Protein AF-0000000084810153 (afdb_homodimer)

Nearest PDB structures (foldseek):
  9cuv-assembly1_A  TM=6.860E-01  e=3.287E+00  Pseudomonas capeferrum
  9cuv-assembly1_A  TM=6.846E-01  e=3.364E+00  Pseudomonas capeferrum

Organism: NCBI:txid717959

Solvent-accessible surface area (backbone atoms only — not comparable to full-atom values): 13399 Å² total; per-residue (Å²): 128,74,67,58,63,63,48,57,63,62,48,34,64,53,51,22,62,66,21,47,55,64,65,61,76,67,67,40,44,37,68,51,76,40,72,66,33,34,36,52,57,51,52,48,50,49,24,70,53,32,69,37,45,76,46,68,52,75,89,77,43,75,43,72,44,63,37,70,50,76,38,75,65,32,49,59,71,58,52,48,63,69,73,46,55,91,60,45,39,74,46,79,39,62,45,30,38,41,44,44,69,54,68,79,66,68,68,79,66,77,68,78,77,75,131,128,74,70,61,65,64,46,59,65,58,48,35,62,53,51,22,63,66,17,49,55,64,66,61,76,69,67,41,44,38,67,52,77,39,73,66,32,32,38,52,58,52,54,50,50,50,25,69,53,33,68,37,45,76,48,68,52,74,89,78,43,74,43,72,44,62,37,70,48,75,39,74,65,32,48,59,71,58,51,49,61,69,72,47,54,90,61,46,40,73,45,78,36,61,46,28,38,42,43,44,69,53,67,79,63,69,67,78,66,77,69,78,76,76,133

Structure (mmCIF, N/CA/C/O backbone):
data_AF-0000000084810153-model_v1
#
loop_
_entity.id
_entity.type
_entity.pdbx_description
1 polymer 'Secretin and TonB N terminus short domain'
#
loop_
_atom_site.group_PDB
_atom_site.id
_atom_site.type_symbol
_atom_site.label_atom_id
_atom_site.label_alt_id
_atom_site.label_comp_id
_atom_site.label_asym_id
_atom_site.label_entity_id
_atom_site.label_seq_id
_atom_site.pdbx_PDB_ins_code
_atom_site.Cartn_x
_atom_site.Cartn_y
_atom_site.Cartn_z
_atom_site.occupancy
_atom_site.B_iso_or_equiv
_atom_site.auth_seq_id
_atom_site.auth_comp_id
_atom_site.auth_asym_id
_atom_site.auth_atom_id
_atom_site.pdbx_PDB_model_num
ATOM 1 N N . MET A 1 1 ? -21.141 48.438 -17.453 1 35.81 1 MET A N 1
ATOM 2 C CA . MET A 1 1 ? -20.188 47.562 -16.797 1 35.81 1 MET A CA 1
ATOM 3 C C . MET A 1 1 ? -19.5 46.656 -17.797 1 35.81 1 MET A C 1
ATOM 5 O O . MET A 1 1 ? -20.062 45.625 -18.203 1 35.81 1 MET A O 1
ATOM 9 N N . LYS A 1 2 ? -18.953 47.281 -18.766 1 46.31 2 LYS A N 1
ATOM 10 C CA . LYS A 1 2 ? -18.266 46.906 -20 1 46.31 2 LYS A CA 1
ATOM 11 C C . LYS A 1 2 ? -17.125 45.969 -19.719 1 46.31 2 LYS A C 1
ATOM 13 O O . LYS A 1 2 ? -16.391 45.562 -20.641 1 46.31 2 LYS A O 1
ATOM 18 N N . GLN A 1 3 ? -16.609 46.094 -18.422 1 48.28 3 GLN A N 1
ATOM 19 C CA . GLN A 1 3 ? -15.414 45.375 -18.031 1 48.28 3 GLN A CA 1
ATOM 20 C C . GLN A 1 3 ? -15.633 43.875 -18.094 1 48.28 3 GLN A C 1
ATOM 22 O O . GLN A 1 3 ? -14.734 43.094 -17.781 1 48.28 3 GLN A O 1
ATOM 27 N N . PHE A 1 4 ? -16.938 43.531 -18.359 1 50.56 4 PHE A N 1
ATOM 28 C CA . PHE A 1 4 ? -17.203 42.094 -18.312 1 50.56 4 PHE A CA 1
ATOM 29 C C . PHE A 1 4 ? -16.594 41.375 -19.5 1 50.56 4 PHE A C 1
ATOM 31 O O . PHE A 1 4 ? -16.484 40.156 -19.531 1 50.56 4 PHE A O 1
ATOM 38 N N . SER A 1 5 ? -16.375 42.062 -20.641 1 51.06 5 SER A N 1
ATOM 39 C CA . SER A 1 5 ? -15.828 41.406 -21.828 1 51.06 5 SER A CA 1
ATOM 40 C C . SER A 1 5 ? -14.375 41 -21.625 1 51.06 5 SER A C 1
ATOM 42 O O . SER A 1 5 ? -13.938 39.938 -22.125 1 51.06 5 SER A O 1
ATOM 44 N N . ASN A 1 6 ? -13.578 41.844 -20.953 1 50.56 6 ASN A N 1
ATOM 45 C CA . ASN A 1 6 ? -12.172 41.531 -20.75 1 50.56 6 ASN A CA 1
ATOM 46 C C . ASN A 1 6 ? -12.008 40.375 -19.766 1 50.56 6 ASN A C 1
ATOM 48 O O . ASN A 1 6 ? -10.945 39.75 -19.703 1 50.56 6 ASN A O 1
ATOM 52 N N . LEU A 1 7 ? -12.984 40.312 -18.922 1 48.75 7 LEU A N 1
ATOM 53 C CA . LEU A 1 7 ? -12.922 39.219 -17.984 1 48.75 7 LEU A CA 1
ATOM 54 C C . LEU A 1 7 ? -13.047 37.875 -18.703 1 48.75 7 LEU A C 1
ATOM 56 O O . LEU A 1 7 ? -12.625 36.844 -18.188 1 48.75 7 LEU A O 1
ATOM 60 N N . LYS A 1 8 ? -13.711 37.812 -19.781 1 50.56 8 LYS A N 1
ATOM 61 C CA . LYS A 1 8 ? -13.906 36.562 -20.5 1 50.56 8 LYS A CA 1
ATOM 62 C C . LYS A 1 8 ? -12.578 36.031 -21.016 1 50.56 8 LYS A C 1
ATOM 64 O O . LYS A 1 8 ? -12.375 34.812 -21.031 1 50.56 8 LYS A O 1
ATOM 69 N N . ARG A 1 9 ? -11.625 36.906 -21.312 1 51.16 9 ARG A N 1
ATOM 70 C CA . ARG A 1 9 ? -10.352 36.438 -21.844 1 51.16 9 ARG A CA 1
ATOM 71 C C . ARG A 1 9 ? -9.453 35.875 -20.75 1 51.16 9 ARG A C 1
ATOM 73 O O . ARG A 1 9 ? -8.641 35 -20.984 1 51.16 9 ARG A O 1
ATOM 80 N N . ALA A 1 10 ? -9.469 36.469 -19.547 1 51.66 10 ALA A N 1
ATOM 81 C CA . ALA A 1 10 ? -8.617 36.031 -18.453 1 51.66 10 ALA A CA 1
ATOM 82 C C . ALA A 1 10 ? -9.141 34.719 -17.859 1 51.66 10 ALA A C 1
ATOM 84 O O . ALA A 1 10 ? -8.383 33.969 -17.25 1 51.66 10 ALA A O 1
ATOM 85 N N . PHE A 1 11 ? -10.445 34.469 -18 1 53 11 PHE A N 1
ATOM 86 C CA . PHE A 1 11 ? -11.031 33.281 -17.391 1 53 11 PHE A CA 1
ATOM 87 C C . PHE A 1 11 ? -10.633 32.031 -18.141 1 53 11 PHE A C 1
ATOM 89 O O . PHE A 1 11 ? -10.57 30.938 -17.562 1 53 11 PHE A O 1
ATOM 96 N N . LEU A 1 12 ? -10.211 32.188 -19.391 1 51.78 12 LEU A N 1
ATOM 97 C CA . LEU A 1 12 ? -9.914 31 -20.156 1 51.78 12 LEU A CA 1
ATOM 98 C C . LEU A 1 12 ? -8.695 30.281 -19.609 1 51.78 12 LEU A C 1
ATOM 100 O O . LEU A 1 12 ? -8.727 29.062 -19.406 1 51.78 12 LEU A O 1
ATOM 104 N N . PRO A 1 13 ? -7.57 31.031 -19.531 1 54.66 13 PRO A N 1
ATOM 105 C CA . PRO A 1 13 ? -6.426 30.266 -19.031 1 54.66 13 PRO A CA 1
ATOM 106 C C . PRO A 1 13 ? -6.582 29.844 -17.562 1 54.66 13 PRO A C 1
ATOM 108 O O . PRO A 1 13 ? -5.949 28.875 -17.125 1 54.66 13 PRO A O 1
ATOM 111 N N . CYS A 1 14 ? -7.438 30.594 -16.828 1 52.81 14 CYS A N 1
ATOM 112 C CA . CYS A 1 14 ? -7.59 30.219 -15.414 1 52.81 14 CYS A CA 1
ATOM 113 C C . CYS A 1 14 ? -8.242 28.859 -15.281 1 52.81 14 CYS A C 1
ATOM 115 O O . CYS A 1 14 ? -7.891 28.078 -14.383 1 52.81 14 CYS A O 1
ATOM 117 N N . LEU A 1 15 ? -9.133 28.578 -16.188 1 51.97 15 LEU A N 1
ATOM 118 C CA . LEU A 1 15 ? -9.805 27.281 -16.094 1 51.97 15 LEU A CA 1
ATOM 119 C C . LEU A 1 15 ? -8.828 26.141 -16.391 1 51.97 15 LEU A C 1
ATOM 121 O O . LEU A 1 15 ? -8.906 25.078 -15.758 1 51.97 15 LEU A O 1
ATOM 125 N N . PHE A 1 16 ? -7.828 26.422 -17.219 1 51.12 16 PHE A N 1
ATOM 126 C CA . PHE A 1 16 ? -6.871 25.359 -17.547 1 51.12 16 PHE A CA 1
ATOM 127 C C . PHE A 1 16 ? -5.992 25.047 -16.344 1 51.12 16 PHE A C 1
ATOM 129 O O . PHE A 1 16 ? -5.578 23.891 -16.156 1 51.12 16 PHE A O 1
ATOM 136 N N . VAL A 1 17 ? -5.738 25.938 -15.398 1 52.31 17 VAL A N 1
ATOM 137 C CA . VAL A 1 17 ? -4.836 25.719 -14.273 1 52.31 17 VAL A CA 1
ATOM 138 C C . VAL A 1 17 ? -5.504 24.812 -13.242 1 52.31 17 VAL A C 1
ATOM 140 O O . VAL A 1 17 ? -4.836 24.016 -12.578 1 52.31 17 VAL A O 1
ATOM 143 N N . LEU A 1 18 ? -6.879 24.828 -13.219 1 51.88 18 LEU A N 1
ATOM 144 C CA . LEU A 1 18 ? -7.508 24.016 -12.172 1 51.88 18 LEU A CA 1
ATOM 145 C C . LEU A 1 18 ? -7.441 22.531 -12.516 1 51.88 18 LEU A C 1
ATOM 147 O O . LEU A 1 18 ? -7.609 21.688 -11.641 1 51.88 18 LEU A O 1
ATOM 151 N N . LEU A 1 19 ? -7.203 22.188 -13.766 1 49.19 19 LEU A N 1
ATOM 152 C CA . LEU A 1 19 ? -7.348 20.781 -14.141 1 49.19 19 LEU A CA 1
ATOM 153 C C . LEU A 1 19 ? -6.199 19.953 -13.586 1 49.19 19 LEU A C 1
ATOM 155 O O . LEU A 1 19 ? -6.348 18.75 -13.383 1 49.19 19 LEU A O 1
ATOM 159 N N . THR A 1 20 ? -4.965 20.375 -13.633 1 48.34 20 THR A N 1
ATOM 160 C CA . THR A 1 20 ? -3.893 19.422 -13.359 1 48.34 20 THR A CA 1
ATOM 161 C C . THR A 1 20 ? -3.688 19.25 -11.859 1 48.34 20 THR A C 1
ATOM 163 O O . THR A 1 20 ? -2.709 19.75 -11.305 1 48.34 20 THR A O 1
ATOM 166 N N . LEU A 1 21 ? -4.773 19.484 -11.023 1 47.19 21 LEU A N 1
ATOM 167 C CA . LEU A 1 21 ? -4.316 19.156 -9.68 1 47.19 21 LEU A CA 1
ATOM 168 C C . LEU A 1 21 ? -3.791 17.734 -9.617 1 47.19 21 LEU A C 1
ATOM 170 O O . LEU A 1 21 ? -4.523 16.781 -9.906 1 47.19 21 LEU A O 1
ATOM 174 N N . PRO A 1 22 ? -2.551 17.469 -9.977 1 46.22 22 PRO A N 1
ATOM 175 C CA . PRO A 1 22 ? -2.051 16.109 -9.688 1 46.22 22 PRO A CA 1
ATOM 176 C C . PRO A 1 22 ? -2.648 15.523 -8.414 1 46.22 22 PRO A C 1
ATOM 178 O O . PRO A 1 22 ? -3.002 16.266 -7.496 1 46.22 22 PRO A O 1
ATOM 181 N N . ALA A 1 23 ? -3.395 14.461 -8.445 1 46.41 23 ALA A N 1
ATOM 182 C CA . ALA A 1 23 ? -3.723 13.68 -7.254 1 46.41 23 ALA A CA 1
ATOM 183 C C . ALA A 1 23 ? -2.551 13.641 -6.281 1 46.41 23 ALA A C 1
ATOM 185 O O . ALA A 1 23 ? -1.641 12.82 -6.422 1 46.41 23 ALA A O 1
ATOM 186 N N . TRP A 1 24 ? -1.796 14.656 -6.043 1 45 24 TRP A N 1
ATOM 187 C CA . TRP A 1 24 ? -0.918 14.523 -4.887 1 45 24 TRP A CA 1
ATOM 188 C C . TRP A 1 24 ? -1.668 13.922 -3.701 1 45 24 TRP A C 1
ATOM 190 O O . TRP A 1 24 ? -2.631 14.508 -3.203 1 45 24 TRP A O 1
ATOM 200 N N . GLY A 1 25 ? -2.055 12.742 -3.844 1 49.62 25 GLY A N 1
ATOM 201 C CA . GLY A 1 25 ? -2.57 12.148 -2.621 1 49.62 25 GLY A CA 1
ATOM 202 C C . GLY A 1 25 ? -2.057 12.828 -1.365 1 49.62 25 GLY A C 1
ATOM 203 O O . GLY A 1 25 ? -0.891 12.664 -1 1 49.62 25 GLY A O 1
ATOM 204 N N . GLN A 1 26 ? -2.541 14.016 -1.194 1 55.53 26 GLN A N 1
ATOM 205 C CA . GLN A 1 26 ? -2.182 14.859 -0.06 1 55.53 26 GLN A CA 1
ATOM 206 C C . GLN A 1 26 ? -2.203 14.07 1.244 1 55.53 26 GLN A C 1
ATOM 208 O O . GLN A 1 26 ? -3.262 13.617 1.687 1 55.53 26 GLN A O 1
ATOM 213 N N . MET A 1 27 ? -1.094 13.352 1.513 1 66.5 27 MET A N 1
ATOM 214 C CA . MET A 1 27 ? -0.955 12.859 2.883 1 66.5 27 MET A CA 1
ATOM 215 C C . MET A 1 27 ? -1.163 13.992 3.885 1 66.5 27 MET A C 1
ATOM 217 O O . MET A 1 27 ? -0.493 15.023 3.811 1 66.5 27 MET A O 1
ATOM 221 N N . GLN A 1 28 ? -2.42 13.984 4.52 1 79.12 28 GLN A N 1
ATOM 222 C CA . GLN A 1 28 ? -2.711 14.969 5.555 1 79.12 28 GLN A CA 1
ATOM 223 C C . GLN A 1 28 ? -1.692 14.891 6.688 1 79.12 28 GLN A C 1
ATOM 225 O O . GLN A 1 28 ? -1.265 13.797 7.074 1 79.12 28 GLN A O 1
ATOM 230 N N . PRO A 1 29 ? -1.156 16.016 7.074 1 89.44 29 PRO A N 1
ATOM 231 C CA . PRO A 1 29 ? -0.256 16.016 8.234 1 89.44 29 PRO A CA 1
ATOM 232 C C . PRO A 1 29 ? -0.914 15.469 9.492 1 89.44 29 PRO A C 1
ATOM 234 O O . PRO A 1 29 ? -2.143 15.367 9.562 1 89.44 29 PRO A O 1
ATOM 237 N N . VAL A 1 30 ? -0.154 15.07 10.328 1 94.94 30 VAL A N 1
ATOM 238 C CA . VAL A 1 30 ? -0.613 14.484 11.578 1 94.94 30 VAL A CA 1
ATOM 239 C C . VAL A 1 30 ? -0.56 15.523 12.695 1 94.94 30 VAL A C 1
ATOM 241 O O . VAL A 1 30 ? 0.447 16.219 12.852 1 94.94 30 VAL A O 1
ATOM 244 N N . THR A 1 31 ? -1.668 15.727 13.422 1 96.75 31 THR A N 1
ATOM 245 C CA . THR A 1 31 ? -1.758 16.594 14.586 1 96.75 31 THR A CA 1
ATOM 246 C C . THR A 1 31 ? -2.354 15.844 15.773 1 96.75 31 THR A C 1
ATOM 248 O O . THR A 1 31 ? -3.553 15.57 15.797 1 96.75 31 THR A O 1
ATOM 251 N N . LYS A 1 32 ? -1.52 15.508 16.719 1 97.19 32 LYS A N 1
ATOM 252 C CA . LYS A 1 32 ? -1.968 14.797 17.922 1 97.19 32 LYS A CA 1
ATOM 253 C C . LYS A 1 32 ? -0.853 14.719 18.953 1 97.19 32 LYS A C 1
ATOM 255 O O . LYS A 1 32 ? 0.327 14.648 18.609 1 97.19 32 LYS A O 1
ATOM 260 N N . ASN A 1 33 ? -1.239 14.727 20.234 1 97.12 33 ASN A N 1
ATOM 261 C CA . ASN A 1 33 ? -0.331 14.508 21.359 1 97.12 33 ASN A CA 1
ATOM 262 C C . ASN A 1 33 ? -0.49 13.109 21.953 1 97.12 33 ASN A C 1
ATOM 264 O O . ASN A 1 33 ? -1.6 12.695 22.281 1 97.12 33 ASN A O 1
ATOM 268 N N . PHE A 1 34 ? 0.572 12.438 22 1 97.44 34 PHE A N 1
ATOM 269 C CA . PHE A 1 34 ? 0.573 11.094 22.578 1 97.44 34 PHE A CA 1
ATOM 270 C C . PHE A 1 34 ? 1.304 11.078 23.906 1 97.44 34 PHE A C 1
ATOM 272 O O . PHE A 1 34 ? 2.361 11.695 24.062 1 97.44 34 PHE A O 1
ATOM 279 N N . ARG A 1 35 ? 0.752 10.406 24.922 1 97.38 35 ARG A N 1
ATOM 280 C CA . ARG A 1 35 ? 1.363 10.203 26.219 1 97.38 35 ARG A CA 1
ATOM 281 C C . ARG A 1 35 ? 1.333 8.727 26.625 1 97.38 35 ARG A C 1
ATOM 283 O O . ARG A 1 35 ? 0.277 8.195 26.969 1 97.38 35 ARG A O 1
ATOM 290 N N . LYS A 1 36 ? 2.475 8.117 26.562 1 97.44 36 LYS A N 1
ATOM 291 C CA . LYS A 1 36 ? 2.631 6.703 26.906 1 97.44 36 LYS A CA 1
ATOM 292 C C . LYS A 1 36 ? 1.618 5.84 26.156 1 97.44 36 LYS A C 1
ATOM 294 O O . LYS A 1 36 ? 0.991 4.961 26.75 1 97.44 36 LYS A O 1
ATOM 299 N N . THR A 1 37 ? 1.449 6.23 24.953 1 97.56 37 THR A N 1
ATOM 300 C CA . THR A 1 37 ? 0.497 5.516 24.109 1 97.56 37 THR A CA 1
ATOM 301 C C . THR A 1 37 ? 1.181 4.367 23.375 1 97.56 37 THR A C 1
ATOM 303 O O . THR A 1 37 ? 2.254 4.543 22.797 1 97.56 37 THR A O 1
ATOM 306 N N . PRO A 1 38 ? 0.566 3.232 23.438 1 97.75 38 PRO A N 1
ATOM 307 C CA . PRO A 1 38 ? 1.162 2.115 22.703 1 97.75 38 PRO A CA 1
ATOM 308 C C . PRO A 1 38 ? 1.341 2.414 21.219 1 97.75 38 PRO A C 1
ATOM 310 O O . PRO A 1 38 ? 0.48 3.053 20.609 1 97.75 38 PRO A O 1
ATOM 313 N N . LEU A 1 39 ? 2.404 1.92 20.641 1 97.12 39 LEU A N 1
ATOM 314 C CA . LEU A 1 39 ? 2.762 2.18 19.25 1 97.12 39 LEU A CA 1
ATOM 315 C C . LEU A 1 39 ? 1.624 1.785 18.312 1 97.12 39 LEU A C 1
ATOM 317 O O . LEU A 1 39 ? 1.344 2.488 17.344 1 97.12 39 LEU A O 1
ATOM 321 N N . LYS A 1 40 ? 0.984 0.724 18.609 1 96.75 40 LYS A N 1
ATOM 322 C CA . LYS A 1 40 ? -0.138 0.263 17.797 1 96.75 40 LYS A CA 1
ATOM 323 C C . LYS A 1 40 ? -1.21 1.342 17.672 1 96.75 40 LYS A C 1
ATOM 325 O O . LYS A 1 40 ? -1.742 1.576 16.578 1 96.75 40 LYS A O 1
ATOM 330 N N . ASN A 1 41 ? -1.484 2.012 18.703 1 97.38 41 ASN A N 1
ATOM 331 C CA . ASN A 1 41 ? -2.482 3.076 18.703 1 97.38 41 ASN A CA 1
ATOM 332 C C . ASN A 1 41 ? -1.987 4.309 17.953 1 97.38 41 ASN A C 1
ATOM 334 O O . ASN A 1 41 ? -2.77 4.992 17.297 1 97.38 41 ASN A O 1
ATOM 338 N N . VAL A 1 42 ? -0.757 4.562 18.078 1 97.25 42 VAL A N 1
ATOM 339 C CA . VAL A 1 42 ? -0.157 5.688 17.359 1 97.25 42 VAL A CA 1
ATOM 340 C C . VAL A 1 42 ? -0.281 5.473 15.859 1 97.25 42 VAL A C 1
ATOM 342 O O . VAL A 1 42 ? -0.718 6.367 15.133 1 97.25 42 VAL A O 1
ATOM 345 N N . LEU A 1 43 ? 0.038 4.242 15.453 1 96.5 43 LEU A N 1
ATOM 346 C CA . LEU A 1 43 ? -0.04 3.914 14.031 1 96.5 43 LEU A CA 1
ATOM 347 C C . LEU A 1 43 ? -1.48 3.988 13.531 1 96.5 43 LEU A C 1
ATOM 349 O O . LEU A 1 43 ? -1.737 4.469 12.43 1 96.5 43 LEU A O 1
ATOM 353 N N . LYS A 1 44 ? -2.357 3.619 14.352 1 96.19 44 LYS A N 1
ATOM 354 C CA . LYS A 1 44 ? -3.771 3.693 13.992 1 96.19 44 LYS A CA 1
ATOM 355 C C . LYS A 1 44 ? -4.219 5.141 13.812 1 96.19 44 LYS A C 1
ATOM 357 O O . LYS A 1 44 ? -4.984 5.449 12.898 1 96.19 44 LYS A O 1
ATOM 362 N N . GLU A 1 45 ? -3.756 5.957 14.703 1 95.88 45 GLU A N 1
ATOM 363 C CA . GLU A 1 45 ? -4.082 7.379 14.609 1 95.88 45 GLU A CA 1
ATOM 364 C C . GLU A 1 45 ? -3.496 8 13.344 1 95.88 45 GLU A C 1
ATOM 366 O O . GLU A 1 45 ? -4.145 8.812 12.688 1 95.88 45 GLU A O 1
ATOM 371 N N . VAL A 1 46 ? -2.328 7.582 13.008 1 93.94 46 VAL A N 1
ATOM 372 C CA . VAL A 1 46 ? -1.679 8.062 11.789 1 93.94 46 VAL A CA 1
ATOM 373 C C . VAL A 1 46 ? -2.5 7.656 10.57 1 93.94 46 VAL A C 1
ATOM 375 O O . VAL A 1 46 ? -2.746 8.469 9.68 1 93.94 46 VAL A O 1
ATOM 378 N N . GLU A 1 47 ? -2.941 6.469 10.586 1 92.62 47 GLU A N 1
ATOM 379 C CA . GLU A 1 47 ? -3.812 6.008 9.508 1 92.62 47 GLU A CA 1
ATOM 380 C C . GLU A 1 47 ? -5.078 6.855 9.422 1 92.62 47 GLU A C 1
ATOM 382 O O . GLU A 1 47 ? -5.473 7.281 8.328 1 92.62 47 GLU A O 1
ATOM 387 N N . ALA A 1 48 ? -5.629 7.098 10.547 1 92.19 48 ALA A N 1
ATOM 388 C CA . ALA A 1 48 ? -6.902 7.805 10.625 1 92.19 48 ALA A CA 1
ATOM 389 C C . ALA A 1 48 ? -6.777 9.227 10.086 1 92.19 48 ALA A C 1
ATOM 391 O O . ALA A 1 48 ? -7.68 9.727 9.414 1 92.19 48 ALA A O 1
ATOM 392 N N . GLN A 1 49 ? -5.68 9.773 10.297 1 90.69 49 GLN A N 1
ATOM 393 C CA . GLN A 1 49 ? -5.527 11.18 9.93 1 90.69 49 GLN A CA 1
ATOM 394 C C . GLN A 1 49 ? -5.023 11.328 8.5 1 90.69 49 GLN A C 1
ATOM 396 O O . GLN A 1 49 ? -5.363 12.289 7.809 1 90.69 49 GLN A O 1
ATOM 401 N N . THR A 1 50 ? -4.254 10.398 8.078 1 88 50 THR A N 1
ATOM 402 C CA . THR A 1 50 ? -3.613 10.555 6.777 1 88 50 THR A CA 1
ATOM 403 C C . THR A 1 50 ? -4.398 9.82 5.695 1 88 50 THR A C 1
ATOM 405 O O . THR A 1 50 ? -4.23 10.086 4.504 1 88 50 THR A O 1
ATOM 408 N N . GLY A 1 51 ? -5.148 8.773 6.121 1 84 51 GLY A N 1
ATOM 409 C CA . GLY A 1 51 ? -5.859 7.934 5.176 1 84 51 GLY A CA 1
ATOM 410 C C . GLY A 1 51 ? -4.992 6.848 4.57 1 84 51 GLY A C 1
ATOM 411 O O . GLY A 1 51 ? -5.449 6.078 3.723 1 84 51 GLY A O 1
ATOM 412 N N . LEU A 1 52 ? -3.785 6.828 5.008 1 85.81 52 LEU A N 1
ATOM 413 C CA . LEU A 1 52 ? -2.881 5.789 4.535 1 85.81 52 LEU A CA 1
ATOM 414 C C . LEU A 1 52 ? -3.08 4.496 5.316 1 85.81 52 LEU A C 1
ATOM 416 O O . LEU A 1 52 ? -3.439 4.527 6.496 1 85.81 52 LEU A O 1
ATOM 420 N N . SER A 1 53 ? -2.9 3.438 4.551 1 88.69 53 SER A N 1
ATOM 421 C CA . SER A 1 53 ? -2.877 2.15 5.234 1 88.69 53 SER A CA 1
ATOM 422 C C . SER A 1 53 ? -1.46 1.772 5.656 1 88.69 53 SER A C 1
ATOM 424 O O . SER A 1 53 ? -0.5 2.039 4.93 1 88.69 53 SER A O 1
ATOM 426 N N . ILE A 1 54 ? -1.366 1.215 6.805 1 91.06 54 ILE A N 1
ATOM 427 C CA . ILE A 1 54 ? -0.062 0.833 7.336 1 91.06 54 ILE A CA 1
ATOM 428 C C . ILE A 1 54 ? -0.012 -0.679 7.543 1 91.06 54 ILE A C 1
ATOM 430 O O . ILE A 1 54 ? -0.917 -1.262 8.141 1 91.06 54 ILE A O 1
ATOM 434 N N . MET A 1 55 ? 1.054 -1.213 6.969 1 90.06 55 MET A N 1
ATOM 435 C CA . MET A 1 55 ? 1.276 -2.646 7.129 1 90.06 55 MET A CA 1
ATOM 436 C C . MET A 1 55 ? 2.607 -2.916 7.824 1 90.06 55 MET A C 1
ATOM 438 O O . MET A 1 55 ? 3.607 -2.256 7.535 1 90.06 55 MET A O 1
ATOM 442 N N . TYR A 1 56 ? 2.574 -3.875 8.766 1 90.69 56 TYR A N 1
ATOM 443 C CA . TYR A 1 56 ? 3.771 -4.258 9.508 1 90.69 56 TYR A CA 1
ATOM 444 C C . TYR A 1 56 ? 3.672 -5.691 10 1 90.69 56 TYR A C 1
ATOM 446 O O . TYR A 1 56 ? 2.574 -6.25 10.094 1 90.69 56 TYR A O 1
ATOM 454 N N . ASP A 1 57 ? 4.836 -6.254 10.211 1 85.25 57 ASP A N 1
ATOM 455 C CA . ASP A 1 57 ? 4.895 -7.566 10.844 1 85.25 57 ASP A CA 1
ATOM 456 C C . ASP A 1 57 ? 4.895 -7.441 12.367 1 85.25 57 ASP A C 1
ATOM 458 O O . ASP A 1 57 ? 5.793 -6.832 12.945 1 85.25 57 ASP A O 1
ATOM 462 N N . THR A 1 58 ? 3.914 -8.062 13.047 1 86.25 58 THR A N 1
ATOM 463 C CA . THR A 1 58 ? 3.746 -7.938 14.492 1 86.25 58 THR A CA 1
ATOM 464 C C . THR A 1 58 ? 4.914 -8.586 15.227 1 86.25 58 THR A C 1
ATOM 466 O O . THR A 1 58 ? 5.145 -8.297 16.406 1 86.25 58 THR A O 1
ATOM 469 N N . ARG A 1 59 ? 5.617 -9.445 14.555 1 85 59 ARG A N 1
ATOM 470 C CA . ARG A 1 59 ? 6.75 -10.125 15.18 1 85 59 ARG A CA 1
ATOM 471 C C . ARG A 1 59 ? 7.996 -9.242 15.156 1 85 59 ARG A C 1
ATOM 473 O O . ARG A 1 59 ? 8.906 -9.43 15.961 1 85 59 ARG A O 1
ATOM 480 N N . GLU A 1 60 ? 7.965 -8.336 14.297 1 85.94 60 GLU A N 1
ATOM 481 C CA . GLU A 1 60 ? 9.164 -7.52 14.102 1 85.94 60 GLU A CA 1
ATOM 482 C C . GLU A 1 60 ? 9.008 -6.152 14.758 1 85.94 60 GLU A C 1
ATOM 484 O O . 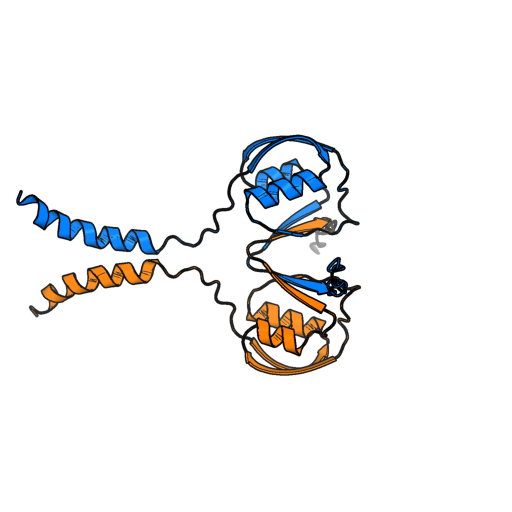GLU A 1 60 ? 9.992 -5.418 14.906 1 85.94 60 GLU A O 1
ATOM 489 N N . LEU A 1 61 ? 7.789 -5.801 15.109 1 88.69 61 LEU A N 1
ATOM 490 C CA . LEU A 1 61 ? 7.516 -4.484 15.672 1 88.69 61 LEU A CA 1
ATOM 491 C C . LEU A 1 61 ? 6.945 -4.605 17.078 1 88.69 61 LEU A C 1
ATOM 493 O O . LEU A 1 61 ? 5.984 -5.348 17.312 1 88.69 61 LEU A O 1
ATOM 497 N N . ASN A 1 62 ? 7.605 -3.982 18.031 1 90.75 62 ASN A N 1
ATOM 498 C CA . ASN A 1 62 ? 7.051 -3.939 19.375 1 90.75 62 ASN A CA 1
ATOM 499 C C . ASN A 1 62 ? 5.867 -2.98 19.469 1 90.75 62 ASN A C 1
ATOM 501 O O . ASN A 1 62 ? 6.039 -1.802 19.797 1 90.75 62 ASN A O 1
ATOM 505 N N . LEU A 1 63 ? 4.695 -3.447 19.344 1 94.19 63 LEU A N 1
ATOM 506 C CA . LEU A 1 63 ? 3.486 -2.639 19.203 1 94.19 63 LEU A CA 1
ATOM 507 C C . LEU A 1 63 ? 3.033 -2.115 20.562 1 94.19 63 LEU A C 1
ATOM 509 O O . LEU A 1 63 ? 2.236 -1.176 20.641 1 94.19 63 LEU A O 1
ATOM 513 N N . GLU A 1 64 ? 3.498 -2.715 21.578 1 95.06 64 GLU A N 1
ATOM 514 C CA . GLU A 1 64 ? 3.068 -2.32 22.922 1 95.06 64 GLU A CA 1
ATOM 515 C C . GLU A 1 64 ? 4.004 -1.27 23.516 1 95.06 64 GLU A C 1
ATOM 517 O O . GLU A 1 64 ? 3.744 -0.743 24.594 1 95.06 64 GLU A O 1
ATOM 522 N N . ARG A 1 65 ? 4.969 -0.907 22.875 1 94.88 65 ARG A N 1
ATOM 523 C CA . ARG A 1 65 ? 5.902 0.103 23.359 1 94.88 65 ARG A CA 1
ATOM 524 C C . ARG A 1 65 ? 5.215 1.457 23.516 1 94.88 65 ARG A C 1
ATOM 526 O O . ARG A 1 65 ? 4.574 1.94 22.578 1 94.88 65 ARG A O 1
ATOM 533 N N . PRO A 1 66 ? 5.375 2.018 24.641 1 96.69 66 PRO A N 1
ATOM 534 C CA . PRO A 1 66 ? 4.75 3.328 24.859 1 96.69 66 PRO A CA 1
ATOM 535 C C . PRO A 1 66 ? 5.469 4.449 24.109 1 96.69 66 PRO A C 1
ATOM 537 O O . PRO A 1 66 ? 6.703 4.484 24.078 1 96.69 66 PRO A O 1
ATOM 540 N N . VAL A 1 67 ? 4.676 5.297 23.516 1 97.06 67 VAL A N 1
ATOM 541 C CA . VAL A 1 67 ? 5.191 6.434 22.766 1 97.06 67 VAL A CA 1
ATOM 542 C C . VAL A 1 67 ? 4.676 7.738 23.375 1 97.06 67 VAL A C 1
ATOM 544 O O . VAL A 1 67 ? 3.475 7.879 23.609 1 97.06 67 VAL A O 1
ATOM 547 N N . THR A 1 68 ? 5.555 8.664 23.703 1 97.44 68 THR A N 1
ATOM 548 C CA . THR A 1 68 ? 5.227 10.016 24.156 1 97.44 68 THR A CA 1
ATOM 549 C C . THR A 1 68 ? 5.793 11.062 23.203 1 97.44 68 THR A C 1
ATOM 551 O O . THR A 1 68 ? 7.012 11.227 23.109 1 97.44 68 THR A O 1
ATOM 554 N N . ALA A 1 69 ? 4.941 11.625 22.484 1 96.81 69 ALA A N 1
ATOM 555 C CA . ALA A 1 69 ? 5.336 12.609 21.484 1 96.81 69 ALA A CA 1
ATOM 556 C C . ALA A 1 69 ? 4.172 13.523 21.125 1 96.81 69 ALA A C 1
ATOM 558 O O . ALA A 1 69 ? 3.006 13.148 21.281 1 96.81 69 ALA A O 1
ATOM 559 N N . SER A 1 70 ? 4.469 14.766 20.688 1 96.62 70 SER A N 1
ATOM 560 C CA . SER A 1 70 ? 3.484 15.758 20.266 1 96.62 70 SER A CA 1
ATOM 561 C C . SER A 1 70 ? 3.736 16.203 18.828 1 96.62 70 SER A C 1
ATOM 563 O O . SER A 1 70 ? 4.848 16.609 18.484 1 96.62 70 SER A O 1
ATOM 565 N N . PHE A 1 71 ? 2.68 16.031 18.078 1 96.88 71 PHE A N 1
ATOM 566 C CA . PHE A 1 71 ? 2.803 16.422 16.672 1 96.88 71 PHE A CA 1
ATOM 567 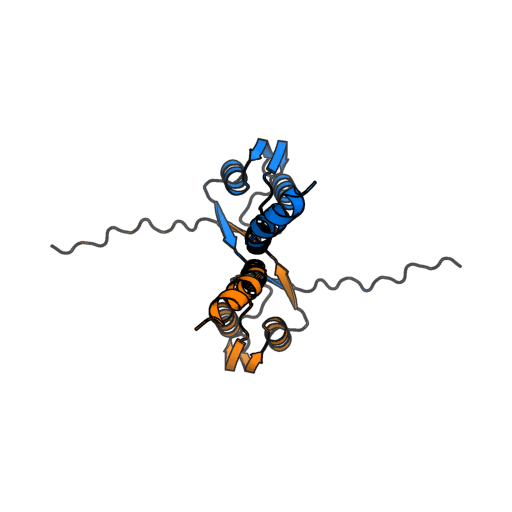C C . PHE A 1 71 ? 1.803 17.516 16.328 1 96.88 71 PHE A C 1
ATOM 569 O O . PHE A 1 71 ? 0.658 17.484 16.781 1 96.88 71 PHE A O 1
ATOM 576 N N . ASP A 1 72 ? 2.283 18.562 15.547 1 96.06 72 ASP A N 1
ATOM 577 C CA . ASP A 1 72 ? 1.46 19.641 15.023 1 96.06 72 ASP A CA 1
ATOM 578 C C . ASP A 1 72 ? 1.652 19.797 13.516 1 96.06 72 ASP A C 1
ATOM 580 O O . ASP A 1 72 ? 2.656 20.359 13.062 1 96.06 72 ASP A O 1
ATOM 584 N N . ARG A 1 73 ? 0.696 19.281 12.852 1 94.06 73 ARG A N 1
ATOM 585 C CA . ARG A 1 73 ? 0.736 19.297 11.398 1 94.06 73 ARG A CA 1
ATOM 586 C C . ARG A 1 73 ? 2.066 18.766 10.875 1 94.06 73 ARG A C 1
ATOM 588 O O . ARG A 1 73 ? 2.715 19.406 10.047 1 94.06 73 ARG A O 1
ATOM 595 N N . THR A 1 74 ? 2.438 17.703 11.445 1 94.38 74 THR A N 1
ATOM 596 C CA . THR A 1 74 ? 3.721 17.094 11.109 1 94.38 74 THR A CA 1
ATOM 597 C C . THR A 1 74 ? 3.562 16.094 9.969 1 94.38 74 THR A C 1
ATOM 599 O O . THR A 1 74 ? 2.627 15.289 9.961 1 94.38 74 THR A O 1
ATOM 602 N N . PRO A 1 75 ? 4.441 16.203 9.016 1 92.62 75 PRO A N 1
ATOM 603 C CA . PRO A 1 75 ? 4.379 15.219 7.934 1 92.62 75 PRO A CA 1
ATOM 604 C C . PRO A 1 75 ? 4.539 13.781 8.438 1 92.62 75 PRO A C 1
ATOM 606 O O . PRO A 1 75 ? 5.301 13.539 9.375 1 92.62 75 PRO A O 1
ATOM 609 N N . VAL A 1 76 ? 3.893 12.852 7.719 1 92.5 76 VAL A N 1
ATOM 610 C CA . VAL A 1 76 ? 3.842 11.445 8.125 1 92.5 76 VAL A CA 1
ATOM 611 C C . VAL A 1 76 ? 5.258 10.883 8.195 1 92.5 76 VAL A C 1
ATOM 613 O O . VAL A 1 76 ? 5.582 10.117 9.109 1 92.5 76 VAL A O 1
ATOM 616 N N . SER A 1 77 ? 6.07 11.242 7.273 1 90.75 77 SER A N 1
ATOM 617 C CA . SER A 1 77 ? 7.445 10.75 7.262 1 90.75 77 SER A CA 1
ATOM 618 C C . SER A 1 77 ? 8.18 11.133 8.547 1 90.75 77 SER A C 1
ATOM 620 O O . SER A 1 77 ? 8.906 10.312 9.117 1 90.75 77 SER A O 1
ATOM 622 N N . GLN A 1 78 ? 7.996 12.305 9.039 1 93.31 78 GLN A N 1
ATOM 623 C CA . GLN A 1 78 ? 8.625 12.766 10.273 1 93.31 78 GLN A CA 1
ATOM 624 C C . GLN A 1 78 ? 8.031 12.062 11.484 1 93.31 78 GLN A C 1
ATOM 626 O O . GLN A 1 78 ? 8.75 11.719 12.422 1 93.31 78 GLN A O 1
ATOM 631 N N . VAL A 1 79 ? 6.742 11.852 11.484 1 95.31 79 VAL A N 1
ATOM 632 C CA . VAL A 1 79 ? 6.074 11.156 12.586 1 95.31 79 VAL A CA 1
ATOM 633 C C . VAL A 1 79 ? 6.652 9.75 12.734 1 95.31 79 VAL A C 1
ATOM 635 O O . VAL A 1 79 ? 7.031 9.344 13.828 1 95.31 79 VAL A O 1
ATOM 638 N N . LEU A 1 80 ? 6.797 9.07 11.602 1 94.56 80 LEU A N 1
ATOM 639 C CA . LEU A 1 80 ? 7.293 7.699 11.625 1 94.56 80 LEU A CA 1
ATOM 640 C C . LEU A 1 80 ? 8.742 7.652 12.094 1 94.56 80 LEU A C 1
ATOM 642 O O . LEU A 1 80 ? 9.125 6.758 12.852 1 94.56 80 LEU A O 1
ATOM 646 N N . ARG A 1 81 ? 9.477 8.641 11.727 1 92.38 81 ARG A N 1
ATOM 647 C CA . ARG A 1 81 ? 10.875 8.68 12.141 1 92.38 81 ARG A CA 1
ATOM 648 C C . ARG A 1 81 ? 11 8.859 13.648 1 92.38 81 ARG A C 1
ATOM 650 O O . ARG A 1 81 ? 11.945 8.367 14.266 1 92.38 81 ARG A O 1
ATOM 657 N N . GLU A 1 82 ? 10.109 9.523 14.164 1 94.06 82 GLU A N 1
ATOM 658 C CA . GLU A 1 82 ? 10.156 9.82 15.594 1 94.06 82 GLU A CA 1
ATOM 659 C C . GLU A 1 82 ? 9.609 8.664 16.422 1 94.06 82 GLU A C 1
ATOM 661 O O . GLU A 1 82 ? 10.094 8.398 17.516 1 94.06 82 GLU A O 1
ATOM 666 N N . VAL A 1 83 ? 8.648 7.965 15.883 1 95.06 83 VAL A N 1
ATOM 667 C CA . VAL A 1 83 ? 7.938 7 16.719 1 95.06 83 VAL A CA 1
ATOM 668 C C . VAL A 1 83 ? 8.523 5.605 16.516 1 95.06 83 VAL A C 1
ATOM 670 O O . VAL A 1 83 ? 8.398 4.742 17.375 1 95.06 83 VAL A O 1
ATOM 673 N N . LEU A 1 84 ? 9.086 5.363 15.375 1 93.5 84 LEU A N 1
ATOM 674 C CA . LEU A 1 84 ? 9.648 4.043 15.102 1 93.5 84 LEU A CA 1
ATOM 675 C C . LEU A 1 84 ? 11.078 3.936 15.609 1 93.5 84 LEU A C 1
ATOM 677 O O . LEU A 1 84 ? 11.773 4.945 15.727 1 93.5 84 LEU A O 1
ATOM 681 N N . ASP A 1 85 ? 11.445 2.74 15.82 1 87.62 85 ASP A N 1
ATOM 682 C CA . ASP A 1 85 ? 12.805 2.471 16.281 1 87.62 85 ASP A CA 1
ATOM 683 C C . ASP A 1 85 ? 13.805 2.557 15.133 1 87.62 85 ASP A C 1
ATOM 685 O O . ASP A 1 85 ? 13.43 2.395 13.969 1 87.62 85 ASP A O 1
ATOM 689 N N . ARG A 1 86 ? 14.992 2.693 15.508 1 85.31 86 ARG A N 1
ATOM 690 C CA . ARG A 1 86 ? 16.047 2.836 14.5 1 85.31 86 ARG A CA 1
ATOM 691 C C . ARG A 1 86 ? 16.328 1.504 13.812 1 85.31 86 ARG A C 1
ATOM 693 O O . ARG A 1 86 ? 17.047 1.456 12.812 1 85.31 86 ARG A O 1
ATOM 700 N N . THR A 1 87 ? 15.742 0.552 14.352 1 87 87 THR A N 1
ATOM 701 C CA . THR A 1 87 ? 16.031 -0.77 13.805 1 87 87 THR A CA 1
ATOM 702 C C . THR A 1 87 ? 15.023 -1.131 12.711 1 87 87 THR A C 1
ATOM 704 O O . THR A 1 87 ? 15.156 -2.17 12.062 1 87 87 THR A O 1
ATOM 707 N N . VAL A 1 88 ? 14.039 -0.213 12.617 1 89.81 88 VAL A N 1
ATOM 708 C CA . VAL A 1 88 ? 13.031 -0.512 11.594 1 89.81 88 VAL A CA 1
ATOM 709 C C . VAL A 1 88 ? 13.047 0.572 10.523 1 89.81 88 VAL A C 1
ATOM 711 O O . VAL A 1 88 ? 13.492 1.696 10.773 1 89.81 88 VAL A O 1
ATOM 714 N N . GLN A 1 89 ? 12.75 0.239 9.383 1 90.25 89 GLN A N 1
ATOM 715 C CA . GLN A 1 89 ? 12.602 1.135 8.242 1 90.25 89 GLN A CA 1
ATOM 716 C C . GLN A 1 89 ? 11.188 1.077 7.672 1 90.25 89 GLN A C 1
ATOM 718 O O . GLN A 1 89 ? 10.414 0.185 8.016 1 90.25 89 GLN A O 1
ATOM 723 N N . TYR A 1 90 ? 10.891 2.207 6.996 1 90.5 90 TYR A N 1
ATOM 724 C CA . TYR A 1 90 ? 9.586 2.203 6.352 1 90.5 90 TYR A CA 1
ATOM 725 C C . TYR A 1 90 ? 9.695 2.66 4.902 1 90.5 90 TYR A C 1
ATOM 727 O O . TYR A 1 90 ? 10.656 3.326 4.523 1 90.5 90 TYR A O 1
ATOM 735 N N . SER A 1 91 ? 8.742 2.248 4.078 1 87.69 91 SER A N 1
ATOM 736 C CA . SER A 1 91 ? 8.609 2.676 2.689 1 87.69 91 SER A CA 1
ATOM 737 C C . SER A 1 91 ? 7.16 3.039 2.363 1 87.69 91 SER A C 1
ATOM 739 O O . SER A 1 91 ? 6.23 2.404 2.859 1 87.69 91 SER A O 1
ATOM 741 N N . ILE A 1 92 ? 7.047 4.082 1.645 1 84 92 ILE A N 1
ATOM 742 C CA . ILE A 1 92 ? 5.723 4.461 1.159 1 84 92 ILE A CA 1
ATOM 743 C C . ILE A 1 92 ? 5.527 3.941 -0.264 1 84 92 ILE A C 1
ATOM 745 O O . ILE A 1 92 ? 6.32 4.25 -1.157 1 84 92 ILE A O 1
ATOM 749 N N . LYS A 1 93 ? 4.645 3.123 -0.405 1 80.88 93 LYS A N 1
ATOM 750 C CA . LYS A 1 93 ? 4.363 2.521 -1.705 1 80.88 93 LYS A CA 1
ATOM 751 C C . LYS A 1 93 ? 3.049 3.037 -2.279 1 80.88 93 LYS A C 1
ATOM 753 O O . LYS A 1 93 ? 2.051 3.146 -1.563 1 80.88 93 LYS A O 1
ATOM 758 N N . ASP A 1 94 ? 3.281 3.35 -3.518 1 75.06 94 ASP A N 1
ATOM 759 C CA . ASP A 1 94 ? 2.072 3.744 -4.238 1 75.06 94 ASP A CA 1
ATOM 760 C C . ASP A 1 94 ? 1.207 2.531 -4.566 1 75.06 94 ASP A C 1
ATOM 762 O O . ASP A 1 94 ? 1.726 1.437 -4.797 1 75.06 94 ASP A O 1
ATOM 766 N N . LYS A 1 95 ? -0.092 2.568 -4.629 1 77.5 95 LYS A N 1
ATOM 767 C CA . LYS A 1 95 ? -1.093 1.542 -4.906 1 77.5 95 LYS A CA 1
ATOM 768 C C . LYS A 1 95 ? -0.537 0.146 -4.645 1 77.5 95 LYS A C 1
ATOM 770 O O . LYS A 1 95 ? 0.333 -0.329 -5.379 1 77.5 95 LYS A O 1
ATOM 775 N N . MET A 1 96 ? -0.727 -0.515 -3.664 1 86.69 96 MET A N 1
ATOM 776 C CA . MET A 1 96 ? -0.262 -1.851 -3.299 1 86.69 96 MET A CA 1
ATOM 777 C C . MET A 1 96 ? -1.419 -2.844 -3.283 1 86.69 96 MET A C 1
ATOM 779 O O . MET A 1 96 ? -2.547 -2.484 -2.943 1 86.69 96 MET A O 1
ATOM 783 N N . ILE A 1 97 ? -0.997 -4.035 -3.707 1 90.25 97 ILE A N 1
ATOM 784 C CA . ILE A 1 97 ? -1.92 -5.16 -3.58 1 90.25 97 ILE A CA 1
ATOM 785 C C . ILE A 1 97 ? -1.558 -5.988 -2.35 1 90.25 97 ILE A C 1
ATOM 787 O O . ILE A 1 97 ? -0.444 -6.508 -2.25 1 90.25 97 ILE A O 1
ATOM 791 N N . VAL A 1 98 ? -2.453 -6.023 -1.418 1 91.56 98 VAL A N 1
ATOM 792 C CA . VAL A 1 98 ? -2.27 -6.848 -0.227 1 91.56 98 VAL A CA 1
ATOM 793 C C . VAL A 1 98 ? -3.1 -8.125 -0.349 1 91.56 98 VAL A C 1
ATOM 795 O O . VAL A 1 98 ? -4.32 -8.062 -0.52 1 91.56 98 VAL A O 1
ATOM 798 N N . ILE A 1 99 ? -2.412 -9.273 -0.2 1 92.5 99 ILE A N 1
ATOM 799 C CA . ILE A 1 99 ? -3.059 -10.578 -0.284 1 92.5 99 ILE A CA 1
ATOM 800 C C . ILE A 1 99 ? -3.113 -11.219 1.102 1 92.5 99 ILE A C 1
ATOM 802 O O . ILE A 1 99 ? -2.096 -11.297 1.794 1 92.5 99 ILE A O 1
ATOM 806 N N . TYR A 1 100 ? -4.328 -11.594 1.493 1 88.94 100 TYR A N 1
ATOM 807 C CA . TYR A 1 100 ? -4.496 -12.148 2.832 1 88.94 100 TYR A CA 1
ATOM 808 C C . TYR A 1 100 ? -5.508 -13.289 2.828 1 88.94 100 TYR A C 1
ATOM 810 O O . TYR A 1 100 ? -6.305 -13.414 1.894 1 88.94 100 TYR A O 1
ATOM 818 N N . LYS A 1 101 ? -5.418 -14.133 3.844 1 87.44 101 LYS A N 1
ATOM 819 C CA . LYS A 1 101 ? -6.352 -15.25 3.963 1 87.44 101 LYS A CA 1
ATOM 820 C C . LYS A 1 101 ? -7.746 -14.766 4.344 1 87.44 101 LYS A C 1
ATOM 822 O O . LYS A 1 101 ? -7.895 -13.93 5.238 1 87.44 101 LYS A O 1
ATOM 827 N N . ALA A 1 102 ? -8.68 -15.273 3.604 1 79.56 102 ALA A N 1
ATOM 828 C CA . ALA A 1 102 ? -10.062 -14.891 3.875 1 79.56 102 ALA A CA 1
ATOM 829 C C . ALA A 1 102 ? -10.523 -15.43 5.227 1 79.56 102 ALA A C 1
ATOM 831 O O . ALA A 1 102 ? -10.25 -16.578 5.574 1 79.56 102 ALA A O 1
ATOM 832 N N . SER A 1 103 ? -10.477 -14.625 6.184 1 66.38 103 SER A N 1
ATOM 833 C CA . SER A 1 103 ? -11.039 -15.102 7.445 1 66.38 103 SER A CA 1
ATOM 834 C C . SER A 1 103 ? -12.453 -15.633 7.25 1 66.38 103 SER A C 1
ATOM 836 O O . SER A 1 103 ? -13.242 -15.055 6.5 1 66.38 103 SER A O 1
ATOM 838 N N . ALA A 1 104 ? -12.68 -16.938 7.363 1 56.75 104 ALA A N 1
ATOM 839 C CA . ALA A 1 104 ? -14.039 -17.469 7.406 1 56.75 104 ALA A CA 1
ATOM 840 C C . ALA A 1 104 ? -14.984 -16.516 8.148 1 56.75 104 ALA A C 1
ATOM 842 O O . ALA A 1 104 ? -14.828 -16.297 9.352 1 56.75 104 ALA A O 1
ATOM 843 N N . THR A 1 105 ? -15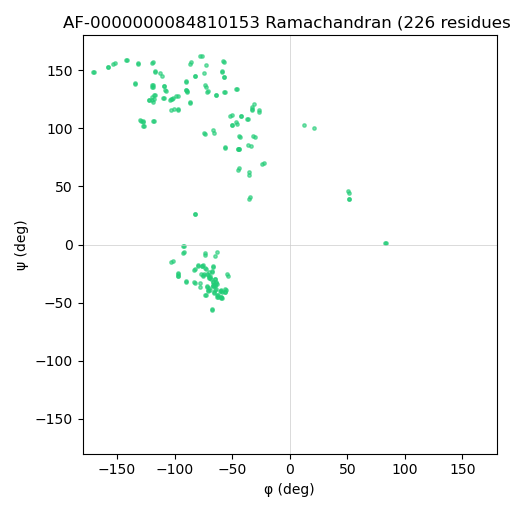.141 -15.297 7.59 1 53.84 105 THR A N 1
ATOM 844 C CA . THR A 1 105 ? -16.203 -14.578 8.297 1 53.84 105 THR A CA 1
ATOM 845 C C . THR A 1 105 ? -17.328 -15.523 8.695 1 53.84 105 THR A C 1
ATOM 847 O O . THR A 1 105 ? -17.875 -16.234 7.852 1 53.84 105 THR A O 1
ATOM 850 N N . PRO A 1 106 ? -17.438 -15.805 9.906 1 53.53 106 PRO A N 1
ATOM 851 C CA . PRO A 1 106 ? -18.578 -16.625 10.312 1 53.53 106 PRO A CA 1
ATOM 852 C C . PRO A 1 106 ? -19.891 -16.219 9.625 1 53.53 106 PRO A C 1
ATOM 854 O O . PRO A 1 106 ? -20.141 -15.031 9.445 1 53.53 106 PRO A O 1
ATOM 857 N N . PRO A 1 107 ? -20.375 -17.078 8.734 1 52.97 107 PRO A N 1
ATOM 858 C CA . PRO A 1 107 ? -21.688 -16.766 8.188 1 52.97 107 PRO A CA 1
ATOM 859 C C . PRO A 1 107 ? -22.531 -15.93 9.141 1 52.97 107 PRO A C 1
ATOM 861 O O . PRO A 1 107 ? -22.422 -16.062 10.359 1 52.97 107 PRO A O 1
ATOM 864 N N . PRO A 1 108 ? -22.812 -14.734 8.68 1 53.97 108 PRO A N 1
ATOM 865 C CA . PRO A 1 108 ? -23.703 -13.984 9.562 1 53.97 108 PRO A CA 1
ATOM 866 C C . PRO A 1 108 ? -24.688 -14.891 10.32 1 53.97 108 PRO A C 1
ATOM 868 O O . PRO A 1 108 ? -25.312 -15.773 9.727 1 53.97 108 PRO A O 1
ATOM 871 N N . GLN A 1 109 ? -24.344 -15.273 11.469 1 53.41 109 GLN A N 1
ATOM 872 C CA . GLN A 1 109 ? -25.312 -16.031 12.25 1 53.41 109 GLN A CA 1
ATOM 873 C C . GLN A 1 109 ? -26.688 -15.359 12.211 1 53.41 109 GLN A C 1
ATOM 875 O O . GLN A 1 109 ? -26.797 -14.133 12.32 1 53.41 109 GLN A O 1
ATOM 880 N N . PRO A 1 110 ? -27.625 -15.93 11.445 1 55.88 110 PRO A N 1
ATOM 881 C CA . PRO A 1 110 ? -28.969 -15.367 11.477 1 55.88 110 PRO A CA 1
ATOM 882 C C . PRO A 1 110 ? -29.375 -14.867 12.867 1 55.88 110 PRO A C 1
ATOM 884 O O . PRO A 1 110 ? -29.219 -15.594 13.852 1 55.88 110 PRO A O 1
ATOM 887 N N . GLY A 1 111 ? -29.031 -13.688 13.195 1 47.81 111 GLY A N 1
ATOM 888 C CA . GLY A 1 111 ? -29.594 -13.148 14.43 1 47.81 111 GLY A CA 1
ATOM 889 C C . GLY A 1 111 ? -30.984 -13.68 14.742 1 47.81 111 GLY A C 1
ATOM 890 O O . GLY A 1 111 ? -31.719 -14.055 13.836 1 47.81 111 GLY A O 1
ATOM 891 N N . ARG A 1 112 ? -31.188 -14.312 15.844 1 46.75 112 ARG A N 1
ATOM 892 C CA . ARG A 1 112 ? -32.469 -14.805 16.375 1 46.75 112 ARG A CA 1
ATOM 893 C C . ARG A 1 112 ? -33.562 -13.758 16.219 1 46.75 112 ARG A C 1
ATOM 895 O O . ARG A 1 112 ? -33.406 -12.625 16.688 1 46.75 112 ARG A O 1
ATOM 902 N N . VAL A 1 113 ? -34.25 -13.578 15.078 1 49.88 113 VAL A N 1
ATOM 903 C CA . VAL A 1 113 ? -35.531 -12.898 15.141 1 49.88 113 VAL A CA 1
ATOM 904 C C . VAL A 1 113 ? -36.344 -13.445 16.328 1 49.88 113 VAL A C 1
ATOM 906 O O . VAL A 1 113 ? -36.562 -14.656 16.422 1 49.88 113 VAL A O 1
ATOM 909 N N . ARG A 1 114 ? -36.25 -12.797 17.484 1 41.19 114 ARG A N 1
ATOM 910 C CA . ARG A 1 114 ? -37.25 -13.094 18.5 1 41.19 114 ARG A CA 1
ATOM 911 C C . ARG A 1 114 ? -38.656 -13.109 17.906 1 41.19 114 ARG A C 1
ATOM 913 O O . ARG A 1 114 ? -39.031 -12.188 17.188 1 41.19 114 ARG A O 1
ATOM 920 N N . PRO A 1 115 ? -39.5 -14.188 18.25 1 40.62 115 PRO A N 1
ATOM 921 C CA . PRO A 1 115 ? -40.906 -14.188 17.812 1 40.62 115 PRO A CA 1
ATOM 922 C C . PRO A 1 115 ? -41.656 -12.938 18.234 1 40.62 115 PRO A C 1
ATOM 924 O O . PRO A 1 115 ? -41.312 -12.336 19.266 1 40.62 115 PRO A O 1
ATOM 927 N N . MET B 1 1 ? -4.555 34 -44.25 1 33.06 1 MET B N 1
ATOM 928 C CA . MET B 1 1 ? -4.664 32.875 -43.344 1 33.06 1 MET B CA 1
ATOM 929 C C . MET B 1 1 ? -5.348 33.281 -42.062 1 33.06 1 MET B C 1
ATOM 931 O O . MET B 1 1 ? -4.691 33.75 -41.125 1 33.06 1 MET B O 1
ATOM 935 N N . LYS B 1 2 ? -6.434 34 -42.281 1 45.59 2 LYS B N 1
ATOM 936 C CA . LYS B 1 2 ? -7.387 34.656 -41.375 1 45.59 2 LYS B CA 1
ATOM 937 C C . LYS B 1 2 ? -7.945 33.688 -40.344 1 45.59 2 LYS B C 1
ATOM 939 O O . LYS B 1 2 ? -8.766 34.062 -39.5 1 45.59 2 LYS B O 1
ATOM 944 N N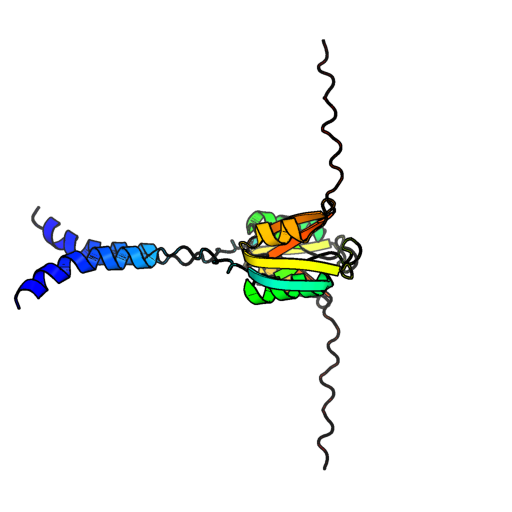 . GLN B 1 3 ? -7.973 32.375 -40.75 1 46.97 3 GLN B N 1
ATOM 945 C CA . GLN B 1 3 ? -8.602 31.344 -39.969 1 46.97 3 GLN B CA 1
ATOM 946 C C . GLN B 1 3 ? -7.875 31.156 -38.625 1 46.97 3 GLN B C 1
ATOM 948 O O . GLN B 1 3 ? -8.281 30.328 -37.812 1 46.97 3 GLN B O 1
ATOM 953 N N . PHE B 1 4 ? -6.699 31.828 -38.562 1 49.47 4 PHE B N 1
ATOM 954 C CA . PHE B 1 4 ? -5.918 31.594 -37.375 1 49.47 4 PHE B CA 1
ATOM 955 C C . PHE B 1 4 ? -6.559 32.281 -36.156 1 49.47 4 PHE B C 1
ATOM 957 O O . PHE B 1 4 ? -6.156 32.062 -35.031 1 49.47 4 PHE B O 1
ATOM 964 N N . SER B 1 5 ? -7.418 33.312 -36.375 1 50.59 5 SER B N 1
ATOM 965 C CA . SER B 1 5 ? -8.031 34 -35.25 1 50.59 5 SER B CA 1
ATOM 966 C C . SER B 1 5 ? -9.055 33.125 -34.531 1 50.59 5 SER B C 1
ATOM 968 O O . SER B 1 5 ? -9.227 33.25 -33.312 1 50.59 5 SER B O 1
ATOM 970 N N . ASN B 1 6 ? -9.828 32.312 -35.312 1 51.56 6 ASN B N 1
ATOM 971 C CA . ASN B 1 6 ? -10.844 31.484 -34.656 1 51.56 6 ASN B CA 1
ATOM 972 C C . ASN B 1 6 ? -10.211 30.359 -33.844 1 51.56 6 ASN B C 1
ATOM 974 O O . ASN B 1 6 ? -10.875 29.766 -33 1 51.56 6 ASN B O 1
ATOM 978 N N . LEU B 1 7 ? -9.078 30.047 -34.219 1 46.84 7 LEU B N 1
ATOM 979 C CA . LEU B 1 7 ? -8.398 28.953 -33.531 1 46.84 7 LEU B CA 1
ATOM 980 C C . LEU B 1 7 ? -8.008 29.391 -32.094 1 46.84 7 LEU B C 1
ATOM 982 O O . LEU B 1 7 ? -7.957 28.578 -31.188 1 46.84 7 LEU B O 1
ATOM 986 N N . LYS B 1 8 ? -7.762 30.625 -31.797 1 50.94 8 LYS B N 1
ATOM 987 C CA . LYS B 1 8 ? -7.375 31.078 -30.453 1 50.94 8 LYS B CA 1
ATOM 988 C C . LYS B 1 8 ? -8.492 30.844 -29.453 1 50.94 8 LYS B C 1
ATOM 990 O O . LYS B 1 8 ? -8.227 30.516 -28.297 1 50.94 8 LYS B O 1
ATOM 995 N N . ARG B 1 9 ? -9.719 30.938 -29.953 1 51.28 9 ARG B N 1
ATOM 996 C CA . ARG B 1 9 ? -10.836 30.734 -29.031 1 51.28 9 ARG B CA 1
ATOM 997 C C . ARG B 1 9 ? -11.055 29.25 -28.75 1 51.28 9 ARG B C 1
ATOM 999 O O . ARG B 1 9 ? -11.5 28.875 -27.672 1 51.28 9 ARG B O 1
ATOM 1006 N N . ALA B 1 10 ? -10.797 28.391 -29.703 1 50.91 10 ALA B N 1
ATOM 1007 C CA . ALA B 1 10 ? -11 26.969 -29.5 1 50.91 10 ALA B CA 1
ATOM 1008 C C . ALA B 1 10 ? -9.867 26.359 -28.672 1 50.91 10 ALA B C 1
ATOM 1010 O O . ALA B 1 10 ? -10.047 25.312 -28.031 1 50.91 10 ALA B O 1
ATOM 1011 N N . PHE B 1 11 ? -8.695 26.984 -28.719 1 52.59 11 PHE B N 1
ATOM 1012 C CA . PHE B 1 11 ? -7.555 26.406 -28.016 1 52.59 11 PHE B CA 1
ATOM 1013 C C . PHE B 1 11 ? -7.664 26.641 -26.516 1 52.59 11 PHE B C 1
ATOM 1015 O O . PHE B 1 11 ? -7.121 25.875 -25.719 1 52.59 11 PHE B O 1
ATOM 1022 N N . LEU B 1 12 ? -8.508 27.609 -26.156 1 51.53 12 LEU B N 1
ATOM 1023 C CA . LEU B 1 12 ? -8.594 27.906 -24.734 1 51.53 12 LEU B CA 1
ATOM 1024 C C . LEU B 1 12 ? -9.219 26.75 -23.953 1 51.53 12 LEU B C 1
ATOM 1026 O O . LEU B 1 12 ? -8.695 26.328 -22.922 1 51.53 12 LEU B O 1
ATOM 1030 N N . PRO B 1 13 ? -10.445 26.359 -24.391 1 54.72 13 PRO B N 1
ATOM 1031 C CA . PRO B 1 13 ? -11.016 25.266 -23.594 1 54.72 13 PRO B CA 1
ATOM 1032 C C . PRO B 1 13 ? -10.25 23.969 -23.75 1 54.72 13 PRO B C 1
ATOM 1034 O O . PRO B 1 13 ? -10.281 23.109 -22.859 1 54.72 13 PRO B O 1
ATOM 1037 N N . CYS B 1 14 ? -9.531 23.828 -24.875 1 53.09 14 CYS B N 1
ATOM 1038 C CA . CYS B 1 14 ? -8.797 22.578 -25.062 1 53.09 14 CYS B CA 1
ATOM 1039 C C . CYS B 1 14 ? -7.672 22.453 -24.031 1 53.09 14 CYS B C 1
ATOM 1041 O O . CYS B 1 14 ? -7.398 21.359 -23.547 1 53.09 14 CYS B O 1
ATOM 1043 N N . LEU B 1 15 ? -7.078 23.578 -23.703 1 52.25 15 LEU B N 1
ATOM 1044 C CA . LEU B 1 15 ? -5.98 23.5 -22.75 1 52.25 15 LEU B CA 1
ATOM 1045 C C . LEU B 1 15 ? -6.496 23.125 -21.359 1 52.25 15 LEU B C 1
ATOM 1047 O O . LEU B 1 15 ? -5.832 22.391 -20.641 1 52.25 15 LEU B O 1
ATOM 1051 N N . PHE B 1 16 ? -7.738 23.5 -21.094 1 51.44 16 PHE B N 1
ATOM 1052 C CA . PHE B 1 16 ? -8.312 23.188 -19.797 1 51.44 16 PHE B CA 1
ATOM 1053 C C . PHE B 1 16 ? -8.555 21.688 -19.656 1 51.44 16 PHE B C 1
ATOM 1055 O O . PHE B 1 16 ? -8.438 21.125 -18.578 1 51.44 16 PHE B O 1
ATOM 1062 N N . VAL B 1 17 ? -8.773 20.906 -20.719 1 53.12 17 VAL B N 1
ATOM 1063 C CA . VAL B 1 17 ? -9.109 19.484 -20.672 1 53.12 17 VAL B CA 1
ATOM 1064 C C . VAL B 1 17 ? -7.867 18.672 -20.328 1 53.12 17 VAL B C 1
ATOM 1066 O O . VAL B 1 17 ? -7.953 17.641 -19.656 1 53.12 17 VAL B O 1
ATOM 1069 N N . LEU B 1 18 ? -6.664 19.203 -20.672 1 52.03 18 LEU B N 1
ATOM 1070 C CA . LEU B 1 18 ? -5.48 18.375 -20.438 1 52.03 18 LEU B CA 1
ATOM 1071 C C . LEU B 1 18 ? -5.121 18.359 -18.953 1 52.03 18 LEU B C 1
ATOM 1073 O O . LEU B 1 18 ? -4.387 17.484 -18.5 1 52.03 18 LEU B O 1
ATOM 1077 N N . LEU B 1 19 ? -5.605 19.281 -18.188 1 49.34 19 LEU B N 1
ATOM 1078 C CA . LEU B 1 19 ? -5.117 19.391 -16.828 1 49.34 19 LEU B CA 1
ATOM 1079 C C . LEU B 1 19 ? -5.641 18.25 -15.953 1 49.34 19 LEU B C 1
ATOM 1081 O O . LEU B 1 19 ? -5.02 17.906 -14.953 1 49.34 19 LEU B O 1
ATOM 1085 N N . THR B 1 20 ? -6.879 17.875 -16.016 1 48.22 20 THR B N 1
ATOM 1086 C CA . THR B 1 20 ? -7.387 16.984 -14.977 1 48.22 20 THR B CA 1
ATOM 1087 C C . THR B 1 20 ? -7.023 15.539 -15.281 1 48.22 20 THR B C 1
ATOM 1089 O O . THR B 1 20 ? -7.895 14.742 -15.641 1 48.22 20 THR B O 1
ATOM 1092 N N . LEU B 1 21 ? -5.891 15.297 -16.047 1 47.31 21 LEU B N 1
ATOM 1093 C CA . LEU B 1 21 ? -5.754 13.844 -16.078 1 47.31 21 LEU B CA 1
ATOM 1094 C C . LEU B 1 21 ? -5.684 13.273 -14.664 1 47.31 21 LEU B C 1
ATOM 1096 O O . LEU B 1 21 ? -4.77 13.594 -13.906 1 47.31 21 LEU B O 1
ATOM 1100 N N . PRO B 1 22 ? -6.785 13.047 -14.008 1 46.25 22 PRO B N 1
ATOM 1101 C CA . PRO B 1 22 ? -6.652 12.305 -12.75 1 46.25 22 PRO B CA 1
ATOM 1102 C C . PRO B 1 22 ? -5.52 11.281 -12.789 1 46.25 22 PRO B C 1
ATOM 1104 O O . PRO B 1 22 ? -5.18 10.773 -13.859 1 46.25 22 PRO B O 1
ATOM 1107 N N . ALA B 1 23 ? -4.461 11.352 -12.016 1 46.31 23 ALA B N 1
ATOM 1108 C CA . ALA B 1 23 ? -3.533 10.25 -11.789 1 46.31 23 ALA B CA 1
ATOM 1109 C C . ALA B 1 23 ? -4.27 8.914 -11.781 1 46.31 23 ALA B C 1
ATOM 1111 O O . ALA B 1 23 ? -4.824 8.508 -10.766 1 46.31 23 ALA B O 1
ATOM 1112 N N . TRP B 1 24 ? -5.219 8.633 -12.625 1 45.25 24 TRP B N 1
ATOM 1113 C CA . TRP B 1 24 ? -5.598 7.223 -12.664 1 45.25 24 TRP B CA 1
ATOM 1114 C C . TRP B 1 24 ? -4.367 6.328 -12.68 1 45.25 24 TRP B C 1
ATOM 1116 O O . TRP B 1 24 ? -3.58 6.363 -13.633 1 45.25 24 TRP B O 1
ATOM 1126 N N . GLY B 1 25 ? -3.635 6.379 -11.664 1 49.41 25 GLY B N 1
ATOM 1127 C CA . GLY B 1 25 ? -2.607 5.352 -11.641 1 49.41 25 GLY B CA 1
ATOM 1128 C C . GLY B 1 25 ? -2.961 4.137 -12.484 1 49.41 25 GLY B C 1
ATOM 1129 O O . GLY B 1 25 ? -3.816 3.336 -12.094 1 49.41 25 GLY B O 1
ATOM 1130 N N . GLN B 1 26 ? -2.957 4.348 -13.758 1 55.62 26 GLN B N 1
ATOM 1131 C CA . GLN B 1 26 ? -3.268 3.352 -14.781 1 55.62 26 GLN B CA 1
ATOM 1132 C C . GLN B 1 26 ? -2.566 2.027 -14.484 1 55.62 26 GLN B C 1
ATOM 1134 O O . GLN B 1 26 ? -1.338 1.945 -14.539 1 55.62 26 GLN B O 1
ATOM 1139 N N . MET B 1 27 ? -3.16 1.222 -13.602 1 66.81 27 MET B N 1
ATOM 1140 C CA . MET B 1 27 ? -2.705 -0.165 -13.562 1 66.81 27 MET B CA 1
ATOM 1141 C C . MET B 1 27 ? -2.686 -0.769 -14.961 1 66.81 27 MET B C 1
ATOM 1143 O O . MET B 1 27 ? -3.701 -0.77 -15.656 1 66.81 27 MET B O 1
ATOM 1147 N N . GLN B 1 28 ? -1.387 -0.854 -15.539 1 79.31 28 GLN B N 1
ATOM 1148 C CA . GLN B 1 28 ? -1.228 -1.48 -16.844 1 79.31 28 GLN B CA 1
ATOM 1149 C C . GLN B 1 28 ? -1.776 -2.904 -16.844 1 79.31 28 GLN B C 1
ATOM 1151 O O . GLN B 1 28 ? -1.614 -3.637 -15.867 1 79.31 28 GLN B O 1
ATOM 1156 N N . PRO B 1 29 ? -2.59 -3.238 -17.844 1 89.56 29 PRO B N 1
ATOM 1157 C CA . PRO B 1 29 ? -3.053 -4.625 -17.953 1 89.56 29 PRO B CA 1
ATOM 1158 C C . PRO B 1 29 ? -1.904 -5.625 -18.047 1 89.56 29 PRO B C 1
ATOM 1160 O O . PRO B 1 29 ? -0.768 -5.238 -18.328 1 89.56 29 PRO B O 1
ATOM 1163 N N . VAL B 1 30 ? -2.168 -6.758 -17.703 1 95.12 30 VAL B N 1
ATOM 1164 C CA . VAL B 1 30 ? -1.179 -7.832 -17.703 1 95.12 30 VAL B CA 1
ATOM 1165 C C . VAL B 1 30 ? -1.314 -8.656 -18.984 1 95.12 30 VAL B C 1
ATOM 1167 O O . VAL B 1 30 ? -2.42 -9.055 -19.359 1 95.12 30 VAL B O 1
ATOM 1170 N N . THR B 1 31 ? -0.209 -8.859 -19.734 1 96.88 31 THR B N 1
ATOM 1171 C CA . THR B 1 31 ? -0.139 -9.711 -20.922 1 96.88 31 THR B CA 1
ATOM 1172 C C . THR B 1 31 ? 1.014 -10.703 -20.797 1 96.88 31 THR B C 1
ATOM 1174 O O . THR B 1 31 ? 2.182 -10.32 -20.906 1 96.88 31 THR B O 1
ATOM 1177 N N . LYS B 1 32 ? 0.688 -11.938 -20.531 1 97.19 32 LYS B N 1
ATOM 1178 C CA . LYS B 1 32 ? 1.694 -12.984 -20.422 1 97.19 32 LYS B CA 1
ATOM 1179 C C . LYS B 1 32 ? 1.045 -14.359 -20.344 1 97.19 32 LYS B C 1
ATOM 1181 O O . LYS B 1 32 ? -0.06 -14.508 -19.812 1 97.19 32 LYS B O 1
ATOM 1186 N N . ASN B 1 33 ? 1.749 -15.391 -20.891 1 97.12 33 ASN B N 1
ATOM 1187 C CA . ASN B 1 33 ? 1.354 -16.797 -20.781 1 97.12 33 ASN B CA 1
ATOM 1188 C C . ASN B 1 33 ? 2.203 -17.531 -19.75 1 97.12 33 ASN B C 1
ATOM 1190 O O . ASN B 1 33 ? 3.434 -17.5 -19.828 1 97.12 33 ASN B O 1
ATOM 1194 N N . PHE B 1 34 ? 1.539 -18.109 -18.859 1 97.5 34 PHE B N 1
ATOM 1195 C CA . PHE B 1 34 ? 2.223 -18.891 -17.828 1 97.5 34 PHE B CA 1
ATOM 1196 C C . PHE B 1 34 ? 1.967 -20.375 -18.031 1 97.5 34 PHE B C 1
ATOM 1198 O O . PHE B 1 34 ? 0.84 -20.797 -18.312 1 97.5 34 PHE B O 1
ATOM 1205 N N . ARG B 1 35 ? 3.016 -21.219 -17.906 1 9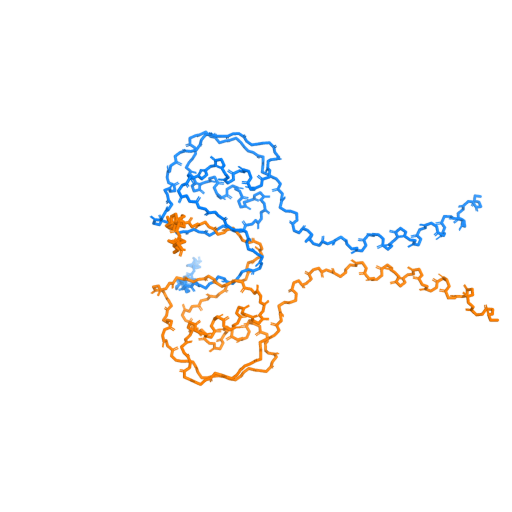7.44 35 ARG B N 1
ATOM 1206 C CA . ARG B 1 35 ? 2.932 -22.672 -17.969 1 97.44 35 ARG B CA 1
ATOM 1207 C C . ARG B 1 35 ? 3.646 -23.312 -16.781 1 97.44 35 ARG B C 1
ATOM 1209 O O . ARG B 1 35 ? 4.879 -23.312 -16.719 1 97.44 35 ARG B O 1
ATOM 1216 N N . LYS B 1 36 ? 2.855 -23.828 -15.867 1 97.44 36 LYS B N 1
ATOM 1217 C CA . LYS B 1 36 ? 3.367 -24.484 -14.664 1 97.44 36 LYS B CA 1
ATOM 1218 C C . LYS B 1 36 ? 4.379 -23.578 -13.945 1 97.44 36 LYS B C 1
ATOM 1220 O O . LYS B 1 36 ? 5.441 -24.047 -13.531 1 97.44 36 LYS B O 1
ATOM 1225 N N . THR B 1 37 ? 4.035 -22.312 -13.961 1 97.5 37 THR B N 1
ATOM 1226 C CA . THR B 1 37 ? 4.902 -21.328 -13.336 1 97.5 37 THR B CA 1
ATOM 1227 C C . THR B 1 37 ? 4.543 -21.141 -11.859 1 97.5 37 THR B C 1
ATOM 1229 O O . THR B 1 37 ? 3.367 -21 -11.516 1 97.5 37 THR B O 1
ATOM 1232 N N . PRO B 1 38 ? 5.547 -21.172 -11.062 1 97.75 38 PRO B N 1
ATOM 1233 C CA . PRO B 1 38 ? 5.246 -20.953 -9.648 1 97.75 38 PRO B CA 1
ATOM 1234 C C . PRO B 1 38 ? 4.547 -19.625 -9.391 1 97.75 38 PRO B C 1
ATOM 1236 O O . PRO B 1 38 ? 4.879 -18.625 -10.016 1 97.75 38 PRO B O 1
ATOM 1239 N N . LEU B 1 39 ? 3.641 -19.609 -8.445 1 97.12 39 LEU B N 1
ATOM 1240 C CA . LEU B 1 39 ? 2.828 -18.438 -8.125 1 97.12 39 LEU B CA 1
ATOM 1241 C C . LEU B 1 39 ? 3.711 -17.234 -7.809 1 97.12 39 LEU B C 1
ATOM 1243 O O . LEU B 1 39 ? 3.404 -16.109 -8.219 1 97.12 39 LEU B O 1
ATOM 1247 N N . LYS B 1 40 ? 4.785 -17.484 -7.121 1 96.69 40 LYS B N 1
ATOM 1248 C CA . LYS B 1 40 ? 5.715 -16.406 -6.777 1 96.69 40 LYS B CA 1
ATOM 1249 C C . LYS B 1 40 ? 6.199 -15.672 -8.023 1 96.69 40 LYS B C 1
ATOM 1251 O O . LYS B 1 40 ? 6.254 -14.445 -8.047 1 96.69 40 LYS B O 1
ATOM 1256 N N . ASN B 1 41 ? 6.473 -16.359 -9.031 1 97.38 41 ASN B N 1
ATOM 1257 C CA . ASN B 1 41 ? 6.934 -15.773 -10.289 1 97.38 41 ASN B CA 1
ATOM 1258 C C . ASN B 1 41 ? 5.809 -15.039 -11.016 1 97.38 41 ASN B C 1
ATOM 1260 O O . ASN B 1 41 ? 6.039 -14.008 -11.648 1 97.38 41 ASN B O 1
ATOM 1264 N N . VAL B 1 42 ? 4.668 -15.562 -10.906 1 97.19 42 VAL B N 1
ATOM 1265 C CA . VAL B 1 42 ? 3.502 -14.93 -11.523 1 97.19 42 VAL B CA 1
ATOM 1266 C C . VAL B 1 42 ? 3.262 -13.562 -10.883 1 97.19 42 VAL B C 1
ATOM 1268 O O . VAL B 1 42 ? 3.092 -12.57 -11.586 1 97.19 42 VAL B O 1
ATOM 1271 N N . LEU B 1 43 ? 3.332 -13.547 -9.555 1 96.44 43 LEU B N 1
ATOM 1272 C CA . LEU B 1 43 ? 3.125 -12.297 -8.836 1 96.44 43 LEU B CA 1
ATOM 1273 C C . LEU B 1 43 ? 4.219 -11.289 -9.164 1 96.44 43 LEU B C 1
ATOM 1275 O O . LEU B 1 43 ? 3.941 -10.102 -9.32 1 96.44 43 LEU B O 1
ATOM 1279 N N . LYS B 1 44 ? 5.379 -11.781 -9.352 1 96.06 44 LYS B N 1
ATOM 1280 C CA . LYS B 1 44 ? 6.488 -10.906 -9.719 1 96.06 44 LYS B CA 1
ATOM 1281 C C . LYS B 1 44 ? 6.27 -10.289 -11.102 1 96.06 44 LYS B C 1
ATOM 1283 O O . LYS B 1 44 ? 6.562 -9.117 -11.312 1 96.06 44 LYS B O 1
ATOM 1288 N N . GLU B 1 45 ? 5.793 -11.094 -11.977 1 95.81 45 GLU B N 1
ATOM 1289 C CA . GLU B 1 45 ? 5.5 -10.609 -13.32 1 95.81 45 GLU B CA 1
ATOM 1290 C C . GLU B 1 45 ? 4.387 -9.57 -13.297 1 95.81 45 GLU B C 1
ATOM 1292 O O . GLU B 1 45 ? 4.449 -8.57 -14.016 1 95.81 45 GLU B O 1
ATOM 1297 N N . VAL B 1 46 ? 3.424 -9.781 -12.484 1 93.88 46 VAL B N 1
ATOM 1298 C CA . VAL B 1 46 ? 2.322 -8.836 -12.336 1 93.88 46 VAL B CA 1
ATOM 1299 C C . VAL B 1 46 ? 2.855 -7.5 -11.82 1 93.88 46 VAL B C 1
ATOM 1301 O O . VAL B 1 46 ? 2.498 -6.441 -12.344 1 93.88 46 VAL B O 1
ATOM 1304 N N . GLU B 1 47 ? 3.713 -7.59 -10.883 1 92.56 47 GLU B N 1
ATOM 1305 C CA . GLU B 1 47 ? 4.352 -6.375 -10.375 1 92.56 47 GLU B CA 1
ATOM 1306 C C . GLU B 1 47 ? 5.105 -5.648 -11.484 1 92.56 47 GLU B C 1
ATOM 1308 O O . GLU B 1 47 ? 4.977 -4.43 -11.633 1 92.56 47 GLU B O 1
ATOM 1313 N N . ALA B 1 48 ? 5.816 -6.414 -12.227 1 92.06 48 ALA B N 1
ATOM 1314 C CA . ALA B 1 48 ? 6.68 -5.859 -13.258 1 92.06 48 ALA B CA 1
ATOM 1315 C C . ALA B 1 48 ? 5.859 -5.145 -14.336 1 92.06 48 ALA B C 1
ATOM 1317 O O . ALA B 1 48 ? 6.262 -4.09 -14.828 1 92.06 48 ALA B O 1
ATOM 1318 N N . GLN B 1 49 ? 4.746 -5.648 -14.562 1 90.81 49 GLN B N 1
ATOM 1319 C CA . GLN B 1 49 ? 3.965 -5.098 -15.664 1 90.81 49 GLN B CA 1
ATOM 1320 C C . GLN B 1 49 ? 3.059 -3.967 -15.188 1 90.81 49 GLN B C 1
ATOM 1322 O O . GLN B 1 49 ? 2.775 -3.031 -15.938 1 90.81 49 GLN B O 1
ATOM 1327 N N . THR B 1 50 ? 2.613 -4.059 -13.992 1 87.81 50 THR B N 1
ATOM 1328 C CA . THR B 1 50 ? 1.62 -3.096 -13.531 1 87.81 50 THR B CA 1
ATOM 1329 C C . THR B 1 50 ? 2.287 -1.964 -12.75 1 87.81 50 THR B C 1
ATOM 1331 O O . THR B 1 50 ? 1.692 -0.9 -12.562 1 87.81 50 THR B O 1
ATOM 1334 N N . GLY B 1 51 ? 3.484 -2.262 -12.18 1 83.94 51 GLY B N 1
ATOM 1335 C CA . GLY B 1 51 ? 4.168 -1.301 -11.328 1 83.94 51 GLY B CA 1
ATOM 1336 C C . GLY B 1 51 ? 3.658 -1.3 -9.898 1 83.94 51 GLY B C 1
ATOM 1337 O O . GLY B 1 51 ? 4.109 -0.502 -9.078 1 83.94 51 GLY B O 1
ATOM 1338 N N . LEU B 1 52 ? 2.73 -2.16 -9.664 1 85.62 52 LEU B N 1
ATOM 1339 C CA . LEU B 1 52 ? 2.207 -2.277 -8.312 1 85.62 52 LEU B CA 1
ATOM 1340 C C . LEU B 1 52 ? 3.107 -3.162 -7.453 1 85.62 52 LEU B C 1
ATOM 1342 O O . LEU B 1 52 ? 3.742 -4.086 -7.965 1 85.62 52 LEU B O 1
ATOM 1346 N N . SER B 1 53 ? 3.15 -2.748 -6.203 1 88.44 53 SER B N 1
ATOM 1347 C CA . SER B 1 53 ? 3.822 -3.629 -5.254 1 88.44 53 SER B CA 1
ATOM 1348 C C . SER B 1 53 ? 2.844 -4.621 -4.633 1 88.44 53 SER B C 1
ATOM 1350 O O . SER B 1 53 ? 1.691 -4.277 -4.359 1 88.44 53 SER B O 1
ATOM 1352 N N . ILE B 1 54 ? 3.297 -5.805 -4.484 1 91 54 ILE B N 1
ATOM 1353 C CA . ILE B 1 54 ? 2.449 -6.855 -3.928 1 91 54 ILE B CA 1
ATOM 1354 C C . ILE B 1 54 ? 3.045 -7.355 -2.615 1 91 54 ILE B C 1
ATOM 1356 O O . ILE B 1 54 ? 4.238 -7.668 -2.547 1 91 54 ILE B O 1
ATOM 1360 N N . MET B 1 55 ? 2.16 -7.348 -1.628 1 90 55 MET B N 1
ATOM 1361 C CA . MET B 1 55 ? 2.562 -7.855 -0.32 1 90 55 MET B CA 1
ATOM 1362 C C . MET B 1 55 ? 1.692 -9.039 0.092 1 90 55 MET B C 1
ATOM 1364 O O . MET B 1 55 ? 0.475 -9.016 -0.094 1 90 55 MET B O 1
ATOM 1368 N N . TYR B 1 56 ? 2.363 -10.094 0.611 1 90.75 56 TYR B N 1
ATOM 1369 C CA . TYR B 1 56 ? 1.668 -11.289 1.069 1 90.75 56 TYR B CA 1
ATOM 1370 C C . TYR 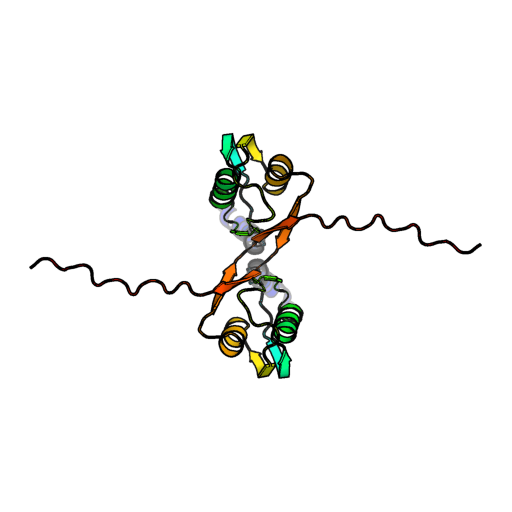B 1 56 ? 2.453 -11.984 2.174 1 90.75 56 TYR B C 1
ATOM 1372 O O . TYR B 1 56 ? 3.658 -11.773 2.32 1 90.75 56 TYR B O 1
ATOM 1380 N N . ASP B 1 57 ? 1.696 -12.711 2.924 1 84.94 57 ASP B N 1
ATOM 1381 C CA . ASP B 1 57 ? 2.33 -13.57 3.918 1 84.94 57 ASP B CA 1
ATOM 1382 C C . ASP B 1 57 ? 2.715 -14.914 3.312 1 84.94 57 ASP B C 1
ATOM 1384 O O . ASP B 1 57 ? 1.852 -15.664 2.842 1 84.94 57 ASP B O 1
ATOM 1388 N N . THR B 1 58 ? 4.012 -15.289 3.383 1 86.25 58 THR B N 1
ATOM 1389 C CA . THR B 1 58 ? 4.516 -16.516 2.762 1 86.25 58 THR B CA 1
ATOM 1390 C C . THR B 1 58 ? 3.943 -17.75 3.449 1 86.25 58 THR B C 1
ATOM 1392 O O . THR B 1 58 ? 3.941 -18.844 2.873 1 86.25 58 THR B O 1
ATOM 1395 N N . ARG B 1 59 ? 3.438 -17.625 4.641 1 85 59 ARG B N 1
ATOM 1396 C CA . ARG B 1 59 ? 2.885 -18.75 5.383 1 85 59 ARG B CA 1
ATOM 1397 C C . ARG B 1 59 ? 1.445 -19.031 4.961 1 85 59 ARG B C 1
ATOM 1399 O O . ARG B 1 59 ? 0.944 -20.141 5.145 1 85 59 ARG B O 1
ATOM 1406 N N . GLU B 1 60 ? 0.907 -18 4.418 1 85.81 60 GLU B N 1
ATOM 1407 C CA . GLU B 1 60 ? -0.514 -18.109 4.102 1 85.81 60 GLU B CA 1
ATOM 1408 C C . GLU B 1 60 ? -0.729 -18.391 2.617 1 85.81 60 GLU B C 1
ATOM 1410 O O . GLU B 1 60 ? -1.83 -18.75 2.199 1 85.81 60 GLU B O 1
ATOM 1415 N N . LEU B 1 61 ? 0.333 -18.188 1.864 1 88.94 61 LEU B N 1
ATOM 1416 C CA . LEU B 1 61 ? 0.225 -18.359 0.418 1 88.94 61 LEU B CA 1
ATOM 1417 C C . LEU B 1 61 ? 1.171 -19.438 -0.077 1 88.94 61 LEU B C 1
ATOM 1419 O O . LEU B 1 61 ? 2.359 -19.438 0.253 1 88.94 61 LEU B O 1
ATOM 1423 N N . ASN B 1 62 ? 0.617 -20.406 -0.76 1 91.12 62 ASN B N 1
ATOM 1424 C CA . ASN B 1 62 ? 1.473 -21.406 -1.388 1 91.12 62 ASN B CA 1
ATOM 1425 C C . ASN B 1 62 ? 2.166 -20.859 -2.629 1 91.12 62 ASN B C 1
ATOM 1427 O O . ASN B 1 62 ? 1.651 -20.984 -3.742 1 91.12 62 ASN B O 1
ATOM 1431 N N . LEU B 1 63 ? 3.35 -20.406 -2.5 1 94.31 63 LEU B N 1
ATOM 1432 C CA . LEU B 1 63 ? 4.059 -19.672 -3.539 1 94.31 63 LEU B CA 1
ATOM 1433 C C . LEU B 1 63 ? 4.641 -20.609 -4.578 1 94.31 63 LEU B C 1
ATOM 1435 O O . LEU B 1 63 ? 4.996 -20.188 -5.684 1 94.31 63 LEU B O 1
ATOM 1439 N N . GLU B 1 64 ? 4.742 -21.812 -4.238 1 95.12 64 GLU B N 1
ATOM 1440 C CA . GLU B 1 64 ? 5.348 -22.781 -5.148 1 95.12 64 GLU B CA 1
ATOM 1441 C C . GLU B 1 64 ? 4.289 -23.469 -6.008 1 95.12 64 GLU B C 1
ATOM 1443 O O . GLU B 1 64 ? 4.617 -24.266 -6.895 1 95.12 64 GLU B O 1
ATOM 1448 N N . ARG B 1 65 ? 3.125 -23.188 -5.844 1 94.81 65 ARG B N 1
ATOM 1449 C CA . ARG B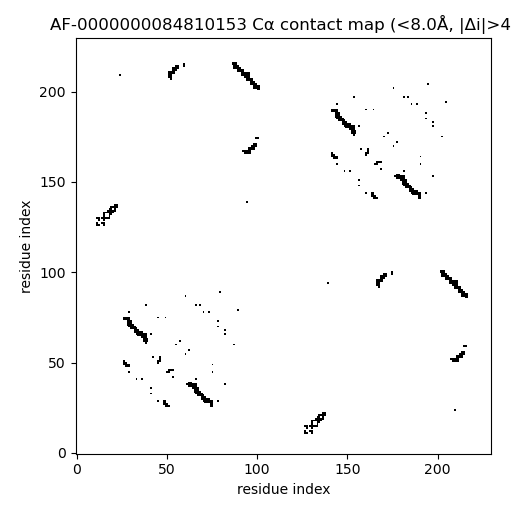 1 65 ? 2.051 -23.781 -6.633 1 94.81 65 ARG B CA 1
ATOM 1450 C C . ARG B 1 65 ? 2.168 -23.391 -8.102 1 94.81 65 ARG B C 1
ATOM 1452 O O . ARG B 1 65 ? 2.281 -22.219 -8.43 1 94.81 65 ARG B O 1
ATOM 1459 N N . PRO B 1 66 ? 2.139 -24.344 -8.938 1 96.69 66 PRO B N 1
ATOM 1460 C CA . PRO B 1 66 ? 2.236 -24.047 -10.367 1 96.69 66 PRO B CA 1
ATOM 1461 C C . PRO B 1 66 ? 0.957 -23.422 -10.922 1 96.69 66 PRO B C 1
ATOM 1463 O O . PRO B 1 66 ? -0.145 -23.859 -10.594 1 96.69 66 PRO B O 1
ATOM 1466 N N . VAL B 1 67 ? 1.147 -22.422 -11.688 1 97.06 67 VAL B N 1
ATOM 1467 C CA . VAL B 1 67 ? 0.039 -21.703 -12.312 1 97.06 67 VAL B CA 1
ATOM 1468 C C . VAL B 1 67 ? 0.158 -21.812 -13.836 1 97.06 67 VAL B C 1
ATOM 1470 O O . VAL B 1 67 ? 1.224 -21.547 -14.398 1 97.06 67 VAL B O 1
ATOM 1473 N N . THR B 1 68 ? -0.869 -22.281 -14.508 1 97.44 68 THR B N 1
ATOM 1474 C CA . THR B 1 68 ? -0.975 -22.312 -15.961 1 97.44 68 THR B CA 1
ATOM 1475 C C . THR B 1 68 ? -2.15 -21.453 -16.438 1 97.44 68 THR B C 1
ATOM 1477 O O . THR B 1 68 ? -3.311 -21.812 -16.203 1 97.44 68 THR B O 1
ATOM 1480 N N . ALA B 1 69 ? -1.833 -20.359 -16.969 1 96.75 69 ALA B N 1
ATOM 1481 C CA . ALA B 1 69 ? -2.848 -19.406 -17.422 1 96.75 69 ALA B CA 1
ATOM 1482 C C . ALA B 1 69 ? -2.285 -18.469 -18.484 1 96.75 69 ALA B C 1
ATOM 1484 O O . ALA B 1 69 ? -1.074 -18.25 -18.547 1 96.75 69 ALA B O 1
ATOM 1485 N N . SER B 1 70 ? -3.154 -17.953 -19.359 1 96.62 70 SER B N 1
ATOM 1486 C CA . SER B 1 70 ? -2.801 -17 -20.406 1 96.62 70 SER B CA 1
ATOM 1487 C C . SER B 1 70 ? -3.6 -15.719 -20.281 1 96.62 70 SER B C 1
ATOM 1489 O O . SER B 1 70 ? -4.828 -15.742 -20.203 1 96.62 70 SER B O 1
ATOM 1491 N N . PHE B 1 71 ? -2.818 -14.664 -20.203 1 96.81 71 PHE B N 1
ATOM 1492 C CA . PHE B 1 71 ? -3.467 -13.359 -20.078 1 96.81 71 PHE B CA 1
ATOM 1493 C C . PHE B 1 71 ? -3.115 -12.453 -21.25 1 96.81 71 PHE B C 1
ATOM 1495 O O . PHE B 1 71 ? -1.972 -12.445 -21.703 1 96.81 71 PHE B O 1
ATOM 1502 N N . ASP B 1 72 ? -4.156 -11.773 -21.797 1 96.06 72 ASP B N 1
ATOM 1503 C CA . ASP B 1 72 ? -4 -10.773 -22.844 1 96.06 72 ASP B CA 1
ATOM 1504 C C . ASP B 1 72 ? -4.656 -9.453 -22.453 1 96.06 72 ASP B C 1
ATOM 1506 O O . ASP B 1 72 ? -5.879 -9.312 -22.516 1 96.06 72 ASP B O 1
ATOM 1510 N N . ARG B 1 73 ? -3.793 -8.547 -22.047 1 94 73 ARG B N 1
ATOM 1511 C CA . ARG B 1 73 ? -4.25 -7.234 -21.609 1 94 73 ARG B CA 1
ATOM 1512 C C . ARG B 1 73 ? -5.359 -7.367 -20.562 1 94 73 ARG B C 1
ATOM 1514 O O . ARG B 1 73 ? -6.41 -6.734 -20.688 1 94 73 ARG B O 1
ATOM 1521 N N . THR B 1 74 ? -5.105 -8.242 -19.672 1 94.5 74 THR B N 1
ATOM 1522 C CA . THR B 1 74 ? -6.094 -8.531 -18.641 1 94.5 74 THR B CA 1
ATOM 1523 C C . THR B 1 74 ? -5.895 -7.633 -17.422 1 94.5 74 THR B C 1
ATOM 1525 O O . THR B 1 74 ? -4.766 -7.422 -16.969 1 94.5 74 THR B O 1
ATOM 1528 N N . PRO B 1 75 ? -7 -7.086 -16.984 1 92.56 75 PRO B N 1
ATOM 1529 C CA . PRO B 1 75 ? -6.871 -6.277 -15.766 1 92.56 75 PRO B CA 1
ATOM 1530 C C . PRO B 1 75 ? -6.316 -7.07 -14.586 1 92.56 75 PRO B C 1
ATOM 1532 O O . PRO B 1 75 ? -6.621 -8.258 -14.438 1 92.56 75 PRO B O 1
ATOM 1535 N N . VAL B 1 76 ? -5.566 -6.355 -13.703 1 92.5 76 VAL B N 1
ATOM 1536 C CA . VAL B 1 76 ? -4.867 -6.98 -12.586 1 92.5 76 VAL B CA 1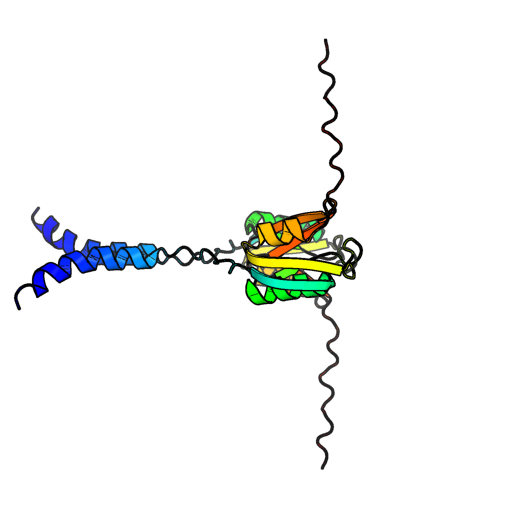
ATOM 1537 C C . VAL B 1 76 ? -5.871 -7.691 -11.68 1 92.5 76 VAL B C 1
ATOM 1539 O O . VAL B 1 76 ? -5.602 -8.797 -11.188 1 92.5 76 VAL B O 1
ATOM 1542 N N . SER B 1 77 ? -6.996 -7.09 -11.477 1 90.75 77 SER B N 1
ATOM 1543 C CA . SER B 1 77 ? -8.008 -7.695 -10.617 1 90.75 77 SER B CA 1
ATOM 1544 C C . SER B 1 77 ? -8.445 -9.055 -11.148 1 90.75 77 SER B C 1
ATOM 1546 O O . SER B 1 77 ? -8.609 -10.008 -10.375 1 90.75 77 SER B O 1
ATOM 1548 N N . GLN B 1 78 ? -8.594 -9.227 -12.398 1 93.38 78 GLN B N 1
ATOM 1549 C CA . GLN B 1 78 ? -8.977 -10.492 -13.016 1 93.38 78 GLN B CA 1
ATOM 1550 C C . GLN B 1 78 ? -7.836 -11.508 -12.945 1 93.38 78 GLN B C 1
ATOM 1552 O O . GLN B 1 78 ? -8.062 -12.695 -12.711 1 93.38 78 GLN B O 1
ATOM 1557 N N . VAL B 1 79 ? -6.625 -11.055 -13.156 1 95.25 79 VAL B N 1
ATOM 1558 C CA . VAL B 1 79 ? -5.461 -11.922 -13.078 1 95.25 79 VAL B CA 1
ATOM 1559 C C . VAL B 1 79 ? -5.379 -12.555 -11.688 1 95.25 79 VAL B C 1
ATOM 1561 O O . VAL B 1 79 ? -5.234 -13.773 -11.555 1 95.25 79 VAL B O 1
ATOM 1564 N N . LEU B 1 80 ? -5.562 -11.711 -10.672 1 94.5 80 LEU B N 1
ATOM 1565 C CA . LEU B 1 80 ? -5.453 -12.188 -9.297 1 94.5 80 LEU B CA 1
ATOM 1566 C C . LEU B 1 80 ? -6.574 -13.172 -8.977 1 94.5 80 LEU B C 1
ATOM 1568 O O . LEU B 1 80 ? -6.348 -14.172 -8.297 1 94.5 80 LEU B O 1
ATOM 1572 N N . ARG B 1 81 ? -7.711 -12.953 -9.523 1 92.31 81 ARG B N 1
ATOM 1573 C CA . ARG B 1 81 ? -8.836 -13.844 -9.281 1 92.31 81 ARG B CA 1
ATOM 1574 C C . ARG B 1 81 ? -8.586 -15.219 -9.891 1 92.31 81 ARG B C 1
ATOM 1576 O O . ARG B 1 81 ? -9.047 -16.234 -9.352 1 92.31 81 ARG B O 1
ATOM 1583 N N . GLU B 1 82 ? -7.922 -15.227 -10.914 1 94.12 82 GLU B N 1
ATOM 1584 C CA . GLU B 1 82 ? -7.676 -16.484 -11.625 1 94.12 82 GLU B CA 1
ATOM 1585 C C . GLU B 1 82 ? -6.508 -17.234 -11.008 1 94.12 82 GLU B C 1
ATOM 1587 O O . GLU B 1 82 ? -6.516 -18.469 -10.977 1 94.12 82 GLU B O 1
ATOM 1592 N N . VAL B 1 83 ? -5.555 -16.5 -10.492 1 95 83 VAL B N 1
ATOM 1593 C CA . VAL B 1 83 ? -4.316 -17.172 -10.102 1 95 83 VAL B CA 1
ATOM 1594 C C . VAL B 1 83 ? -4.352 -17.484 -8.609 1 95 83 VAL B C 1
ATOM 1596 O O . VAL B 1 83 ? -3.66 -18.406 -8.141 1 95 83 VAL B O 1
ATOM 1599 N N . LEU B 1 84 ? -5.078 -16.719 -7.859 1 93.56 84 LEU B N 1
ATOM 1600 C CA . LEU B 1 84 ? -5.133 -16.938 -6.418 1 93.56 84 LEU B CA 1
ATOM 1601 C C . LEU B 1 84 ? -6.211 -17.953 -6.062 1 93.56 84 LEU B C 1
ATOM 1603 O O . LEU B 1 84 ? -7.184 -18.109 -6.801 1 93.56 84 LEU B O 1
ATOM 1607 N N . ASP B 1 85 ? -6.008 -18.547 -4.965 1 87.5 85 ASP B N 1
ATOM 1608 C CA . ASP B 1 85 ? -6.969 -19.531 -4.469 1 87.5 85 ASP B CA 1
ATOM 1609 C C . ASP B 1 85 ? -8.203 -18.844 -3.885 1 87.5 85 ASP B C 1
ATOM 1611 O O . ASP B 1 85 ? -8.141 -17.688 -3.49 1 87.5 85 ASP B O 1
ATOM 1615 N N . ARG B 1 86 ? -9.195 -19.609 -3.779 1 85.31 86 ARG B N 1
ATOM 1616 C CA . ARG B 1 86 ? -10.453 -19.062 -3.277 1 85.31 86 ARG B CA 1
ATOM 1617 C C . ARG B 1 86 ? -10.383 -18.812 -1.773 1 85.31 86 ARG B C 1
ATOM 1619 O O . ARG B 1 86 ? -11.273 -18.188 -1.199 1 85.31 86 ARG B O 1
ATOM 1626 N N . THR B 1 87 ? -9.336 -19.25 -1.254 1 86.75 87 THR B N 1
ATOM 1627 C CA . THR B 1 87 ? -9.227 -19.141 0.196 1 86.75 87 THR B CA 1
ATOM 1628 C C . THR B 1 87 ? -8.523 -17.844 0.579 1 86.75 87 THR B C 1
ATOM 1630 O O . THR B 1 87 ? -8.422 -17.5 1.762 1 86.75 87 THR B O 1
ATOM 1633 N N . VAL B 1 88 ? -8.039 -17.188 -0.516 1 89.81 88 VAL B N 1
ATOM 1634 C CA . VAL B 1 88 ? -7.336 -15.945 -0.217 1 89.81 88 VAL B CA 1
ATOM 1635 C C . VAL B 1 88 ? -8.07 -14.773 -0.852 1 89.81 88 VAL B C 1
ATOM 1637 O O . VAL B 1 88 ? -8.82 -14.945 -1.816 1 89.81 88 VAL B O 1
ATOM 1640 N N . GLN B 1 89 ? -8.008 -13.695 -0.266 1 90.38 89 GLN B N 1
ATOM 1641 C CA . GLN B 1 89 ? -8.547 -12.43 -0.753 1 90.38 89 GLN B CA 1
ATOM 1642 C C . GLN B 1 89 ? -7.445 -11.391 -0.934 1 90.38 89 GLN B C 1
ATOM 1644 O O . GLN B 1 89 ? -6.316 -11.594 -0.477 1 90.38 89 GLN B O 1
ATOM 1649 N N . TYR B 1 90 ? -7.828 -10.438 -1.818 1 90.81 90 TYR B N 1
ATOM 1650 C CA . TYR B 1 90 ? -6.863 -9.359 -1.991 1 90.81 90 TYR B CA 1
ATOM 1651 C C . TYR B 1 90 ? -7.543 -8 -1.906 1 90.81 90 TYR B C 1
ATOM 1653 O O . TYR B 1 90 ? -8.758 -7.895 -2.098 1 90.81 90 TYR B O 1
ATOM 1661 N N . SER B 1 91 ? -6.781 -6.965 -1.559 1 87.69 91 SER B N 1
ATOM 1662 C CA . SER B 1 91 ? -7.219 -5.574 -1.536 1 87.69 91 SER B CA 1
ATOM 1663 C C . SER B 1 91 ? -6.191 -4.656 -2.186 1 87.69 91 SER B C 1
ATOM 1665 O O . SER B 1 91 ? -4.984 -4.871 -2.047 1 87.69 91 SER B O 1
ATOM 1667 N N . ILE B 1 92 ? -6.688 -3.766 -2.918 1 83.94 92 ILE B N 1
ATOM 1668 C CA . ILE B 1 92 ? -5.812 -2.75 -3.492 1 83.94 92 ILE B CA 1
ATOM 1669 C C . ILE B 1 92 ? -5.844 -1.493 -2.627 1 83.94 92 ILE B C 1
ATOM 1671 O O . ILE B 1 92 ? -6.91 -0.925 -2.383 1 83.94 92 ILE B O 1
ATOM 1675 N N . LYS B 1 93 ? -4.789 -1.21 -2.094 1 80.94 93 LYS B N 1
ATOM 1676 C CA . LYS B 1 93 ? -4.68 -0.049 -1.216 1 80.94 93 LYS B CA 1
ATOM 1677 C C . LYS B 1 93 ? -3.9 1.077 -1.889 1 80.94 93 LYS B C 1
ATOM 1679 O O . LYS B 1 93 ? -2.861 0.837 -2.506 1 80.94 93 LYS B O 1
ATOM 1684 N N . ASP B 1 94 ? -4.621 2.148 -1.692 1 74.56 94 ASP B N 1
ATOM 1685 C CA . ASP B 1 94 ? -3.922 3.338 -2.168 1 74.56 94 ASP B CA 1
ATOM 1686 C C . ASP B 1 94 ? -2.768 3.703 -1.238 1 74.56 94 ASP B C 1
ATOM 1688 O O . ASP B 1 94 ? -2.795 3.385 -0.048 1 74.56 94 ASP B O 1
ATOM 1692 N N . LYS B 1 95 ? -1.716 4.371 -1.592 1 77.81 95 LYS B N 1
ATOM 1693 C CA . LYS B 1 95 ? -0.506 4.777 -0.883 1 77.81 95 LYS B CA 1
ATOM 1694 C C . LYS B 1 95 ? -0.38 4.051 0.452 1 77.81 95 LYS B C 1
ATOM 1696 O O . LYS B 1 95 ? -1.207 4.234 1.348 1 77.81 95 LYS B O 1
ATOM 1701 N N . MET B 1 96 ? 0.375 3.113 0.634 1 86.88 96 MET B N 1
ATOM 1702 C CA . MET B 1 96 ? 0.584 2.338 1.854 1 86.88 96 MET B CA 1
ATOM 1703 C C . MET B 1 96 ? 1.983 2.574 2.414 1 86.88 96 MET B C 1
ATOM 1705 O O . MET B 1 96 ? 2.936 2.773 1.657 1 86.88 96 MET B O 1
ATOM 1709 N N . ILE B 1 97 ? 1.956 2.502 3.754 1 90.31 97 ILE B N 1
ATOM 1710 C CA . ILE B 1 97 ? 3.232 2.523 4.461 1 90.31 97 ILE B CA 1
ATOM 1711 C C . ILE B 1 97 ? 3.59 1.112 4.922 1 90.31 97 ILE B C 1
ATOM 1713 O O . ILE B 1 97 ? 2.842 0.49 5.68 1 90.31 97 ILE B O 1
ATOM 1717 N N . VAL B 1 98 ? 4.652 0.62 4.391 1 91.69 98 VAL B N 1
ATOM 1718 C CA . VAL B 1 98 ? 5.156 -0.684 4.812 1 91.69 98 VAL B CA 1
ATOM 1719 C C . VAL B 1 98 ? 6.332 -0.5 5.77 1 91.69 98 VAL B C 1
ATOM 1721 O O . VAL B 1 98 ? 7.328 0.142 5.426 1 91.69 98 VAL B O 1
ATOM 1724 N N . ILE B 1 99 ? 6.223 -1.132 6.953 1 92.62 99 ILE B N 1
ATOM 1725 C CA . ILE B 1 99 ? 7.262 -1.062 7.973 1 92.62 99 ILE B CA 1
ATOM 1726 C C . ILE B 1 99 ? 7.957 -2.414 8.094 1 92.62 99 ILE B C 1
ATOM 1728 O O . ILE B 1 99 ? 7.301 -3.449 8.234 1 92.62 99 ILE B O 1
ATOM 1732 N N . TYR B 1 100 ? 9.281 -2.369 7.961 1 89.19 100 TYR B N 1
ATOM 1733 C CA . TYR B 1 100 ? 10.031 -3.619 7.988 1 89.19 100 TYR B CA 1
ATOM 1734 C C . TYR B 1 100 ? 11.344 -3.449 8.742 1 89.19 100 TYR B C 1
ATOM 1736 O O . TYR B 1 100 ? 11.812 -2.324 8.93 1 89.19 100 TYR B O 1
ATOM 1744 N N . LYS B 1 101 ? 11.875 -4.574 9.195 1 87.44 101 LYS B N 1
ATOM 1745 C CA . LYS B 1 101 ? 13.148 -4.539 9.914 1 87.44 101 LYS B CA 1
ATOM 1746 C C . LYS B 1 101 ? 14.305 -4.242 8.961 1 87.44 101 LYS B C 1
ATOM 1748 O O . LYS B 1 101 ? 14.391 -4.82 7.875 1 87.44 101 LYS B O 1
ATOM 1753 N N . ALA B 1 102 ? 15.086 -3.291 9.398 1 79.38 102 ALA B N 1
ATOM 1754 C CA . ALA B 1 102 ? 16.234 -2.922 8.578 1 79.38 102 ALA B CA 1
ATOM 1755 C C . ALA B 1 102 ? 17.234 -4.07 8.492 1 79.38 102 ALA B C 1
ATOM 1757 O O . ALA B 1 102 ? 17.547 -4.715 9.5 1 79.38 102 ALA B O 1
ATOM 1758 N N . SER B 1 103 ? 17.141 -4.809 7.496 1 66.38 103 SER B N 1
ATOM 1759 C CA . SER B 1 103 ? 18.188 -5.816 7.367 1 66.38 103 SER B CA 1
ATOM 1760 C C . SER B 1 103 ? 19.578 -5.195 7.5 1 66.38 103 SER B C 1
ATOM 1762 O O . SER B 1 103 ? 19.828 -4.094 7.004 1 66.38 103 SER B O 1
ATOM 1764 N N . ALA B 1 104 ? 20.344 -5.477 8.57 1 55.97 104 ALA B N 1
ATOM 1765 C CA . ALA B 1 104 ? 21.75 -5.109 8.641 1 55.97 104 ALA B CA 1
ATOM 1766 C C . ALA B 1 104 ? 22.422 -5.223 7.277 1 55.97 104 ALA B C 1
ATOM 1768 O O . ALA B 1 104 ? 22.578 -6.324 6.742 1 55.97 104 ALA B O 1
ATOM 1769 N N . THR B 1 105 ? 21.891 -4.449 6.293 1 53.69 105 THR B N 1
ATOM 1770 C CA . THR B 1 105 ? 22.75 -4.543 5.121 1 53.69 105 THR B CA 1
ATOM 1771 C C . THR B 1 105 ? 24.219 -4.633 5.535 1 53.69 105 THR B C 1
ATOM 1773 O O . THR B 1 105 ? 24.703 -3.775 6.27 1 53.69 105 THR B O 1
ATOM 1776 N N . PRO B 1 106 ? 24.797 -5.707 5.398 1 53.34 106 PRO B N 1
ATOM 1777 C CA . PRO B 1 106 ? 26.219 -5.773 5.684 1 53.34 106 PRO B CA 1
ATOM 1778 C C . PRO B 1 106 ? 26.984 -4.57 5.137 1 53.34 106 PRO B C 1
ATOM 1780 O O . PRO B 1 106 ? 26.703 -4.105 4.031 1 53.34 106 PRO B O 1
ATOM 1783 N N . PRO B 1 107 ? 27.469 -3.709 6.066 1 52.41 107 PRO B N 1
ATOM 1784 C CA . PRO B 1 107 ? 28.328 -2.648 5.551 1 52.41 107 PRO B CA 1
ATOM 1785 C C . PRO B 1 107 ? 29.031 -3.039 4.25 1 52.41 107 PRO B C 1
ATOM 1787 O O . PRO B 1 107 ? 29.375 -4.207 4.059 1 52.41 107 PRO B O 1
ATOM 1790 N N . PRO B 1 108 ? 28.641 -2.332 3.197 1 54.12 108 PRO B N 1
ATOM 1791 C CA . PRO B 1 108 ? 29.406 -2.656 1.99 1 54.12 108 PRO B CA 1
ATOM 1792 C C . PRO B 1 108 ? 30.844 -3.096 2.297 1 54.12 108 PRO B C 1
ATOM 1794 O O . PRO B 1 108 ? 31.531 -2.434 3.066 1 54.12 108 PRO B O 1
ATOM 1797 N N . GLN B 1 109 ? 31.047 -4.305 2.432 1 52.66 109 GLN B N 1
ATOM 1798 C CA . GLN B 1 109 ? 32.438 -4.75 2.584 1 52.66 109 GLN B CA 1
ATOM 1799 C C . GLN B 1 109 ? 33.344 -4.074 1.562 1 52.66 109 GLN B C 1
ATOM 1801 O O . GLN B 1 109 ? 33 -3.967 0.386 1 52.66 109 GLN B O 1
ATOM 1806 N N . PRO B 1 110 ? 34.125 -3.088 1.988 1 55.91 110 PRO B N 1
ATOM 1807 C CA . PRO B 1 110 ? 35.094 -2.508 1.056 1 55.91 110 PRO B CA 1
ATOM 1808 C C . PRO B 1 110 ? 35.656 -3.537 0.085 1 55.91 110 PRO B C 1
ATOM 1810 O O . PRO B 1 110 ? 36.125 -4.598 0.509 1 55.91 110 PRO B O 1
ATOM 1813 N N . GLY B 1 111 ? 35 -3.787 -0.958 1 48.66 111 GLY B N 1
ATOM 1814 C CA . GLY B 1 111 ? 35.625 -4.617 -1.967 1 48.66 111 GLY B CA 1
ATOM 1815 C C . GLY B 1 111 ? 37.125 -4.43 -2.031 1 48.66 111 GLY B C 1
ATOM 1816 O O . GLY B 1 111 ? 37.656 -3.357 -1.699 1 48.66 111 GLY B O 1
ATOM 1817 N N . ARG B 1 112 ? 37.906 -5.395 -1.791 1 45.38 112 ARG B N 1
ATOM 1818 C CA . ARG B 1 112 ? 39.375 -5.426 -1.922 1 45.38 112 ARG B CA 1
ATOM 1819 C C . ARG B 1 112 ? 39.812 -4.777 -3.229 1 45.38 112 ARG B C 1
ATOM 1821 O O . ARG B 1 112 ? 39.375 -5.172 -4.309 1 45.38 112 ARG B O 1
ATOM 1828 N N . VAL B 1 113 ? 39.938 -3.461 -3.371 1 50.28 113 VAL B N 1
ATOM 1829 C CA . VAL B 1 113 ? 40.75 -2.943 -4.469 1 50.28 113 VAL B CA 1
ATOM 1830 C C . VAL B 1 113 ? 42.031 -3.756 -4.582 1 50.28 113 VAL B C 1
ATOM 1832 O O . VAL B 1 113 ? 42.781 -3.863 -3.617 1 50.28 113 VAL B O 1
ATOM 1835 N N . ARG B 1 114 ? 42.031 -4.797 -5.406 1 41.03 114 ARG B N 1
ATOM 1836 C CA . ARG B 1 114 ? 43.312 -5.383 -5.758 1 41.03 114 ARG B CA 1
ATOM 1837 C C . ARG B 1 114 ? 44.312 -4.305 -6.133 1 41.03 114 ARG B C 1
ATOM 1839 O O . ARG B 1 114 ? 44 -3.408 -6.922 1 41.03 114 ARG B O 1
ATOM 1846 N N . PRO B 1 115 ? 45.656 -4.379 -5.578 1 43.09 115 PRO B N 1
ATOM 1847 C CA . PRO B 1 115 ? 46.688 -3.434 -5.996 1 43.09 115 PRO B CA 1
ATOM 1848 C C . PRO B 1 115 ? 46.906 -3.422 -7.508 1 43.09 115 PRO B C 1
ATOM 1850 O O . PRO B 1 115 ? 46.656 -4.434 -8.172 1 43.09 115 PRO B O 1
#

pLDDT: mean 77.34, std 20.19, range [33.06, 97.75]

Radius of gyration: 25.52 Å; Cα contacts (8 Å, |Δi|>4): 323; chains: 2; bounding box: 88×72×70 Å

Foldseek 3Di:
DVCVVVVVVVVVVVVVVVPPPPCPLPQFFAFDFFDQDFQLVVVVSSCVRRVDDDDDDCVVARRRGGDGDGDDRHGPVVVCVRGGDPVDDDDDDDDDDDDDDDDPPPPPPPPPPDD/DVVVVVVVVVVVVVVVVVPPPPCPLPQFFQFDFFDQDFQLVVVVSSCVRRVDDDDDDCVVARRRGGDGDGDDRHGPVVVCVRGGDPVDDDDDDDDDDDDDDDDPPPPPPPPPPDD

Secondary structure (DSSP, 8-state):
-TTHHHHHHHHHHHHHHHH--------PPEEEEEEEEEHHHHHHHHHHHH--EEEE-TTTS-TT-EEEEEEEEE-HHHHHHHHS-TTEEEEEESSEEEEEE--------------/--THHHHHHHHHHHHHHHH--------PPEEEEEEEEEHHHHHHHHHHHH--EEEE-TTTS-TT-EEEEEEEEE-HHHHHHHHS-TTEEEEEESSEEEEEE--------------

Sequence (230 aa):
MKQFSNLKRAFLPCLFVLLTLPAWGQMQPVTKNFRKTPLKNVLKEVEAQTGLSIMYDTRELNLERPVTASFDRTPVSQVLREVLDRTVQYSIKDKMIVIYKASATPPPQPGRVRPMKQFSNLKRAFLPCLFVLLTLPAWGQMQPVTKNFRKTPLKNVLKEVEAQTGLSIMYDTRELNLERPVTASFDRTPVSQVLREVLDRTVQYSIKDKMIVIYKASATPPPQPGRVRP